Protein AF-A0A0R3SCG0-F1 (afdb_monomer)

Solvent-accessible surface area (backbone atoms only — not comparable to full-atom values): 10503 Å² total; per-residue (Å²): 117,67,65,61,53,52,51,52,49,52,53,51,50,52,53,50,55,58,53,63,77,42,82,74,72,76,70,92,72,77,85,82,78,80,65,80,74,54,49,65,59,50,53,54,52,36,48,75,70,66,51,74,42,68,69,55,32,54,73,32,72,66,40,31,54,53,47,53,53,50,42,67,69,42,101,47,81,62,36,59,57,50,52,50,51,52,51,50,58,57,52,72,68,49,83,50,65,73,59,37,55,53,48,52,50,50,51,40,54,64,60,50,47,46,51,56,46,51,77,72,38,53,79,59,44,70,78,33,73,65,41,54,52,51,52,56,52,49,49,52,67,73,70,61,79,89,54,74,88,50,39,52,72,60,62,75,78,46,79,59,99,90,50,71,42,63,46,43,27,37,64,93,78,63,49,108

Structure (mmCIF, N/CA/C/O backbone):
data_AF-A0A0R3SCG0-F1
#
_entry.id   AF-A0A0R3SCG0-F1
#
loop_
_atom_site.group_PDB
_atom_site.id
_atom_site.type_symbol
_atom_site.label_atom_id
_atom_site.label_alt_id
_atom_site.label_comp_id
_atom_site.label_asym_id
_atom_site.label_entity_id
_atom_site.label_seq_id
_atom_site.pdbx_PDB_ins_code
_atom_site.Cartn_x
_atom_site.Cartn_y
_atom_site.Cartn_z
_atom_site.occupancy
_atom_site.B_iso_or_equiv
_atom_site.auth_seq_id
_atom_site.auth_comp_id
_atom_site.auth_asym_id
_atom_site.auth_atom_id
_atom_site.pdbx_PDB_model_num
ATOM 1 N N . MET A 1 1 ? 55.985 -19.221 -1.951 1.00 61.06 1 MET A N 1
ATOM 2 C CA . MET A 1 1 ? 55.609 -17.835 -2.317 1.00 61.06 1 MET A CA 1
ATOM 3 C C . MET A 1 1 ? 54.162 -17.784 -2.819 1.00 61.06 1 MET A C 1
ATOM 5 O O . MET A 1 1 ? 53.456 -16.881 -2.410 1.00 61.06 1 MET A O 1
ATOM 9 N N . SER A 1 2 ? 53.693 -18.800 -3.561 1.00 72.50 2 SER A N 1
ATOM 10 C CA . SER A 1 2 ? 52.289 -19.006 -3.978 1.00 72.50 2 SER A CA 1
ATOM 11 C C . SER A 1 2 ? 51.274 -19.102 -2.833 1.00 72.50 2 SER A C 1
ATOM 13 O O . SER A 1 2 ? 50.203 -18.511 -2.898 1.00 72.50 2 SER A O 1
ATOM 15 N N . ASP A 1 3 ? 51.615 -19.831 -1.770 1.00 78.62 3 ASP A N 1
ATOM 16 C CA . ASP A 1 3 ? 50.625 -20.195 -0.745 1.00 78.62 3 ASP A CA 1
ATOM 17 C C . ASP A 1 3 ? 50.267 -19.006 0.150 1.00 78.62 3 ASP A C 1
ATOM 19 O O . ASP A 1 3 ? 49.137 -18.878 0.610 1.00 78.62 3 ASP A O 1
ATOM 23 N N . LEU A 1 4 ? 51.215 -18.086 0.344 1.00 87.81 4 LEU A N 1
ATOM 24 C CA . LEU A 1 4 ? 50.977 -16.856 1.091 1.00 87.81 4 LEU A CA 1
ATOM 25 C C . LEU A 1 4 ? 50.078 -15.892 0.306 1.00 87.81 4 LEU A C 1
ATOM 27 O O . LEU A 1 4 ? 49.205 -15.264 0.895 1.00 87.81 4 LEU A O 1
ATOM 31 N N . GLU A 1 5 ? 50.254 -15.797 -1.013 1.00 86.94 5 GLU A N 1
ATOM 32 C CA . GLU A 1 5 ? 49.396 -14.967 -1.867 1.00 86.94 5 GLU A CA 1
ATOM 33 C C . GLU A 1 5 ? 47.966 -15.510 -1.942 1.00 86.94 5 GLU A C 1
ATOM 35 O O . GLU A 1 5 ? 47.019 -14.729 -1.861 1.00 86.94 5 GLU A O 1
ATOM 40 N N . ALA A 1 6 ? 47.801 -16.835 -2.013 1.00 88.12 6 ALA A N 1
ATOM 41 C CA . ALA A 1 6 ? 46.488 -17.477 -1.983 1.00 88.12 6 ALA A CA 1
ATOM 42 C C . ALA A 1 6 ? 45.747 -17.200 -0.663 1.00 88.12 6 ALA A C 1
ATOM 44 O O . ALA A 1 6 ? 44.600 -16.756 -0.671 1.00 88.12 6 ALA A O 1
ATOM 45 N N . VAL A 1 7 ? 46.431 -17.355 0.477 1.00 91.44 7 VAL A N 1
ATOM 46 C CA . VAL A 1 7 ? 45.848 -17.067 1.799 1.00 91.44 7 VAL A CA 1
ATOM 47 C C . VAL A 1 7 ? 45.495 -15.583 1.946 1.00 91.44 7 VAL A C 1
ATOM 49 O O . VAL A 1 7 ? 44.434 -15.245 2.471 1.00 91.44 7 VAL A O 1
ATOM 52 N N . LEU A 1 8 ? 46.348 -14.677 1.462 1.00 91.81 8 LEU A N 1
ATOM 53 C CA . LEU A 1 8 ? 46.073 -13.239 1.500 1.00 91.81 8 LEU A CA 1
ATOM 54 C C . LEU A 1 8 ? 44.881 -12.850 0.616 1.00 91.81 8 LEU A C 1
ATOM 56 O O . LEU A 1 8 ? 44.113 -11.959 0.995 1.00 91.81 8 LEU A O 1
ATOM 60 N N . ALA A 1 9 ? 44.696 -13.514 -0.527 1.00 91.06 9 ALA A N 1
ATOM 61 C CA . ALA A 1 9 ? 43.545 -13.308 -1.399 1.00 91.06 9 ALA A CA 1
ATOM 62 C C . ALA A 1 9 ? 42.236 -13.757 -0.727 1.00 91.06 9 ALA A C 1
ATOM 64 O O . ALA A 1 9 ? 41.272 -12.987 -0.705 1.00 91.06 9 ALA A O 1
ATOM 65 N N . ASP A 1 10 ? 42.225 -14.935 -0.100 1.00 93.31 10 ASP A N 1
ATOM 66 C CA . ASP A 1 10 ? 41.045 -15.476 0.587 1.00 93.31 10 ASP A CA 1
ATOM 67 C C . ASP A 1 10 ? 40.644 -14.628 1.800 1.00 93.31 10 ASP A C 1
ATOM 69 O O . ASP A 1 10 ? 39.472 -14.278 1.971 1.00 93.31 10 ASP A O 1
ATOM 73 N N . VAL A 1 11 ? 41.619 -14.208 2.613 1.00 92.94 11 VAL A N 1
ATOM 74 C CA . VAL A 1 11 ? 41.378 -13.300 3.744 1.00 92.94 11 VAL A CA 1
ATOM 75 C C . VAL A 1 11 ? 40.837 -11.955 3.252 1.00 92.94 11 VAL A C 1
ATOM 77 O O . VAL A 1 11 ? 39.876 -11.429 3.816 1.00 92.94 11 VAL A O 1
ATOM 80 N N . SER A 1 12 ? 41.394 -11.410 2.167 1.00 88.44 12 SER A N 1
ATOM 81 C CA . SER A 1 12 ? 40.917 -10.152 1.576 1.00 88.44 12 SER A CA 1
ATOM 82 C C . SER A 1 12 ? 39.482 -10.265 1.051 1.00 88.44 12 SER A C 1
ATOM 84 O O . SER A 1 12 ? 38.687 -9.339 1.236 1.00 88.44 12 SER A O 1
ATOM 86 N N . TYR A 1 13 ? 39.126 -11.398 0.440 1.00 89.81 13 TYR A N 1
ATOM 87 C CA . TYR A 1 13 ? 37.772 -11.675 -0.035 1.00 89.81 13 TYR A CA 1
ATOM 88 C C . TYR A 1 13 ? 36.768 -11.774 1.119 1.00 89.81 13 TYR A C 1
ATOM 90 O O . TYR A 1 13 ? 35.729 -11.111 1.085 1.00 89.81 13 TYR A O 1
ATOM 98 N N . LEU A 1 14 ? 37.092 -12.523 2.175 1.00 91.00 14 LEU A N 1
ATOM 99 C CA . LEU A 1 14 ? 36.224 -12.668 3.347 1.00 91.00 14 LEU A CA 1
ATOM 100 C C . LEU A 1 14 ? 36.001 -11.329 4.065 1.00 91.00 14 LEU A C 1
ATOM 102 O O . LEU A 1 14 ? 34.861 -10.990 4.388 1.00 91.00 14 LEU A O 1
ATOM 106 N N . ILE A 1 15 ? 37.050 -10.513 4.212 1.00 87.44 15 ILE A N 1
ATOM 107 C CA . ILE A 1 15 ? 36.947 -9.151 4.762 1.00 87.44 15 ILE A CA 1
ATOM 108 C C . ILE A 1 15 ? 36.045 -8.270 3.884 1.00 87.44 15 ILE A C 1
ATOM 110 O O . ILE A 1 15 ? 35.261 -7.470 4.401 1.00 87.44 15 ILE A O 1
ATOM 114 N N . ALA A 1 16 ? 36.134 -8.392 2.556 1.00 82.69 16 ALA A N 1
ATOM 115 C CA . ALA A 1 16 ? 35.268 -7.656 1.638 1.00 82.69 16 ALA A CA 1
ATOM 116 C C . ALA A 1 16 ? 33.800 -8.106 1.750 1.00 82.69 16 ALA A C 1
ATOM 118 O O . ALA A 1 16 ? 32.905 -7.258 1.804 1.00 82.69 16 ALA A O 1
ATOM 119 N N . MET A 1 17 ? 33.545 -9.415 1.855 1.00 82.81 17 MET A N 1
ATOM 120 C CA . MET A 1 17 ? 32.201 -9.952 2.084 1.00 82.81 17 MET A CA 1
ATOM 121 C C . MET A 1 17 ? 31.613 -9.462 3.409 1.00 82.81 17 MET A C 1
ATOM 123 O O . MET A 1 17 ? 30.451 -9.061 3.452 1.00 82.81 17 MET A O 1
ATOM 127 N N . GLU A 1 18 ? 32.396 -9.437 4.485 1.00 82.12 18 GLU A N 1
ATOM 128 C CA . GLU A 1 18 ? 31.942 -8.981 5.801 1.00 82.12 18 GLU A CA 1
ATOM 129 C C . GLU A 1 18 ? 31.639 -7.474 5.815 1.00 82.12 18 GLU A C 1
ATOM 131 O O . GLU A 1 18 ? 30.583 -7.051 6.291 1.00 82.12 18 GLU A O 1
ATOM 136 N N . LYS A 1 19 ? 32.482 -6.662 5.159 1.00 75.50 19 LYS A N 1
ATOM 137 C CA . LYS A 1 19 ? 32.223 -5.228 4.943 1.00 75.50 19 LYS A CA 1
ATOM 138 C C . LYS A 1 19 ? 30.975 -4.969 4.097 1.00 75.50 19 LYS A C 1
ATOM 140 O O . LYS A 1 19 ? 30.293 -3.982 4.342 1.00 75.50 19 LYS A O 1
ATOM 145 N N . SER A 1 20 ? 30.647 -5.842 3.141 1.00 67.00 20 SER A N 1
ATOM 146 C CA . SER A 1 20 ? 29.454 -5.688 2.291 1.00 67.00 20 SER A CA 1
ATOM 147 C C . SER A 1 20 ? 28.123 -5.923 3.021 1.00 67.00 20 SER A C 1
ATOM 149 O O . SER A 1 20 ? 27.087 -5.443 2.566 1.00 67.00 20 SER A O 1
ATOM 151 N N . LYS A 1 21 ? 28.141 -6.632 4.161 1.00 70.12 21 LYS A N 1
ATOM 152 C CA . LYS A 1 21 ? 26.953 -6.900 4.993 1.00 70.12 21 LYS A CA 1
ATOM 153 C C . LYS A 1 21 ? 26.567 -5.721 5.893 1.00 70.12 21 LYS A C 1
ATOM 155 O O . LYS A 1 21 ? 25.447 -5.676 6.391 1.00 70.12 21 LYS A O 1
ATOM 160 N N . THR A 1 22 ? 27.476 -4.768 6.098 1.00 61.41 22 THR A N 1
ATOM 161 C CA . THR A 1 22 ? 27.192 -3.492 6.772 1.00 61.41 22 THR A CA 1
ATOM 162 C C . THR A 1 22 ? 27.007 -2.392 5.727 1.00 61.41 22 THR A C 1
ATOM 164 O O . THR A 1 22 ? 27.466 -2.538 4.597 1.00 61.41 22 THR A O 1
ATOM 167 N N . VAL A 1 23 ? 26.262 -1.331 6.074 1.00 59.84 23 VAL A N 1
ATOM 168 C CA . VAL A 1 23 ? 25.834 -0.250 5.161 1.00 59.84 23 VAL A CA 1
ATOM 169 C C . VAL A 1 23 ? 26.921 0.083 4.142 1.00 59.84 23 VAL A C 1
ATOM 171 O O . VAL A 1 23 ? 28.028 0.462 4.522 1.00 59.84 23 VAL A O 1
ATOM 174 N N . ALA A 1 24 ? 26.573 -0.059 2.857 1.00 59.22 24 ALA A N 1
ATOM 175 C CA . ALA A 1 24 ? 27.474 0.109 1.727 1.00 59.22 24 ALA A CA 1
ATOM 176 C C . ALA A 1 24 ? 28.376 1.337 1.916 1.00 59.22 24 ALA A C 1
ATOM 178 O O . ALA A 1 24 ? 27.928 2.487 1.850 1.00 59.22 24 ALA A O 1
ATOM 179 N N . THR A 1 25 ? 29.663 1.089 2.156 1.00 59.34 25 THR A N 1
ATOM 180 C CA . THR A 1 25 ? 30.677 2.139 2.100 1.00 59.34 25 THR A CA 1
ATOM 181 C C . THR A 1 25 ? 30.618 2.734 0.694 1.00 59.34 25 THR A C 1
ATOM 183 O O . THR A 1 25 ? 30.671 2.013 -0.301 1.00 59.34 25 THR A O 1
ATOM 186 N N . LYS A 1 26 ? 30.366 4.050 0.619 1.00 59.22 26 LYS A N 1
ATOM 187 C CA . LYS A 1 26 ? 30.075 4.791 -0.620 1.00 59.22 26 LYS A CA 1
ATOM 188 C C . LYS A 1 26 ? 30.982 4.325 -1.763 1.00 59.22 26 LYS A C 1
ATOM 190 O O . LYS A 1 26 ? 32.197 4.489 -1.684 1.00 59.22 26 LYS A O 1
ATOM 195 N N . ALA A 1 27 ? 30.382 3.781 -2.824 1.00 60.75 27 ALA A N 1
ATOM 196 C CA . ALA A 1 27 ? 31.113 3.357 -4.011 1.00 60.75 27 ALA A CA 1
ATOM 197 C C . ALA A 1 27 ? 31.969 4.525 -4.554 1.00 60.75 27 ALA A C 1
ATOM 199 O O . ALA A 1 27 ? 31.457 5.643 -4.681 1.00 60.75 27 ALA A O 1
ATOM 200 N N . PRO A 1 28 ? 33.256 4.298 -4.878 1.00 61.19 28 PRO A N 1
ATOM 201 C CA . PRO A 1 28 ? 34.205 5.375 -5.170 1.00 61.19 28 PRO A CA 1
ATOM 202 C C . PRO A 1 28 ? 33.945 6.088 -6.506 1.00 61.19 28 PRO A C 1
ATOM 204 O O . PRO A 1 28 ? 34.417 7.204 -6.704 1.00 61.19 28 PRO A O 1
ATOM 207 N N . LYS A 1 29 ? 33.177 5.486 -7.423 1.00 73.31 29 LYS A N 1
ATOM 208 C CA . LYS A 1 29 ? 32.791 6.096 -8.703 1.00 73.31 29 LYS A CA 1
ATOM 209 C C . LYS A 1 29 ? 31.271 6.174 -8.801 1.00 73.31 29 LYS A C 1
ATOM 211 O O . LYS A 1 29 ? 30.593 5.151 -8.826 1.00 73.31 29 LYS A O 1
ATOM 216 N N . LYS A 1 30 ? 30.740 7.397 -8.853 1.00 76.50 30 LYS A N 1
ATOM 217 C CA . LYS A 1 30 ? 29.329 7.653 -9.163 1.00 76.50 30 LYS A CA 1
ATOM 218 C C . LYS A 1 30 ? 29.158 7.670 -10.677 1.00 76.50 30 LYS A C 1
ATOM 220 O O . LYS A 1 30 ? 29.924 8.337 -11.367 1.00 76.50 30 LYS A O 1
ATOM 225 N N . ASN A 1 31 ? 28.141 6.981 -11.182 1.00 81.25 31 ASN A N 1
ATOM 226 C CA . ASN A 1 31 ? 27.772 7.084 -12.589 1.00 81.25 31 ASN A CA 1
ATOM 227 C C . ASN A 1 31 ? 27.271 8.508 -12.872 1.00 81.25 31 ASN A C 1
ATOM 229 O O . ASN A 1 31 ? 26.355 8.983 -12.197 1.00 81.25 31 ASN A O 1
ATOM 233 N N . MET A 1 32 ? 27.878 9.190 -13.844 1.00 86.25 32 MET A N 1
ATOM 234 C CA . MET A 1 32 ? 27.398 10.490 -14.312 1.00 86.25 32 MET A CA 1
ATOM 235 C C . MET A 1 32 ? 26.210 10.280 -15.250 1.00 86.25 32 MET A C 1
ATOM 237 O O . MET A 1 32 ? 26.308 9.530 -16.220 1.00 86.25 32 MET A O 1
ATOM 241 N N . ILE A 1 33 ? 25.085 10.927 -14.947 1.00 86.88 33 ILE A N 1
ATOM 242 C CA . ILE A 1 33 ? 23.878 10.870 -15.777 1.00 86.88 33 ILE A CA 1
ATOM 243 C C . ILE A 1 33 ? 24.005 11.941 -16.877 1.00 86.88 33 ILE A C 1
ATOM 245 O O . ILE A 1 33 ? 24.310 13.087 -16.540 1.00 86.88 33 ILE A O 1
ATOM 249 N N . PRO A 1 34 ? 23.791 11.601 -18.163 1.00 91.56 34 PRO A N 1
ATOM 250 C CA . PRO A 1 34 ? 23.772 12.578 -19.252 1.00 91.56 34 PRO A CA 1
ATOM 251 C C . PRO A 1 34 ? 22.679 13.640 -19.072 1.00 91.56 34 PRO A C 1
ATOM 253 O O . PRO A 1 34 ? 21.665 13.398 -18.415 1.00 91.56 34 PRO A O 1
ATOM 256 N N . ASP A 1 35 ? 22.862 14.809 -19.684 1.00 91.81 35 ASP A N 1
ATOM 257 C CA . ASP A 1 35 ? 21.865 15.877 -19.638 1.00 91.81 35 ASP A CA 1
ATOM 258 C C . ASP A 1 35 ? 20.607 15.535 -20.463 1.00 91.81 35 ASP A C 1
ATOM 260 O O . ASP A 1 35 ? 20.602 14.631 -21.300 1.00 91.81 35 ASP A O 1
ATOM 264 N N . SER A 1 36 ? 19.521 16.282 -20.248 1.00 92.81 36 SER A N 1
ATOM 265 C CA . SER A 1 36 ? 18.209 16.003 -20.855 1.00 92.81 36 SER A CA 1
ATOM 266 C C . SER A 1 36 ? 18.177 16.017 -22.394 1.00 92.81 36 SER A C 1
ATOM 268 O O . SER A 1 36 ? 17.282 15.398 -22.982 1.00 92.81 36 SER A O 1
ATOM 270 N N . SER A 1 37 ? 19.147 16.657 -23.062 1.00 93.56 37 SER A N 1
ATOM 271 C CA . SER A 1 37 ? 19.255 16.702 -24.528 1.00 93.56 37 SER A CA 1
ATOM 272 C C . SER A 1 37 ? 19.377 15.308 -25.154 1.00 93.56 37 SER A C 1
ATOM 274 O O . SER A 1 37 ? 18.875 15.082 -26.264 1.00 93.56 37 SER A O 1
ATOM 276 N N . ILE A 1 38 ? 19.921 14.341 -24.399 1.00 95.56 38 ILE A N 1
ATOM 277 C CA . ILE A 1 38 ? 20.066 12.935 -24.796 1.00 95.56 38 ILE A CA 1
ATOM 278 C C . ILE A 1 38 ? 18.737 12.290 -25.205 1.00 95.56 38 ILE A C 1
ATOM 280 O O . ILE A 1 38 ? 18.720 11.348 -26.000 1.00 95.56 38 ILE A O 1
ATOM 284 N N . ARG A 1 39 ? 17.604 12.811 -24.706 1.00 94.19 39 ARG A N 1
ATOM 285 C CA . ARG A 1 39 ? 16.262 12.298 -25.002 1.00 94.19 39 ARG A CA 1
ATOM 286 C C . ARG A 1 39 ? 15.998 12.231 -26.501 1.00 94.19 39 ARG A C 1
ATOM 288 O O . ARG A 1 39 ? 15.480 11.226 -26.969 1.00 94.19 39 ARG A O 1
ATOM 295 N N . SER A 1 40 ? 16.341 13.276 -27.250 1.00 93.06 40 SER A N 1
ATOM 296 C CA . SER A 1 40 ? 16.061 13.361 -28.693 1.00 93.06 40 SER A CA 1
ATOM 297 C C . SER A 1 40 ? 16.733 12.225 -29.482 1.00 93.06 40 SER A C 1
ATOM 299 O O . SER A 1 40 ? 16.087 11.523 -30.271 1.00 93.06 40 SER A O 1
ATOM 301 N N . VAL A 1 41 ? 18.013 11.988 -29.191 1.00 95.44 41 VAL A N 1
ATOM 302 C CA . VAL A 1 41 ? 18.839 10.943 -29.801 1.00 95.44 41 VAL A CA 1
ATOM 303 C C . VAL A 1 41 ? 18.356 9.560 -29.364 1.00 95.44 41 VAL A C 1
ATOM 305 O O . VAL A 1 41 ? 18.079 8.706 -30.208 1.00 95.44 41 VAL A O 1
ATOM 308 N N . MET A 1 42 ? 18.177 9.351 -28.057 1.00 95.69 42 MET A N 1
ATOM 309 C CA . MET A 1 42 ? 17.798 8.047 -27.505 1.00 95.69 42 MET A CA 1
ATOM 310 C C . MET A 1 42 ? 16.378 7.632 -27.878 1.00 95.69 42 MET A C 1
ATOM 312 O O . MET A 1 42 ? 16.161 6.468 -28.200 1.00 95.69 42 MET A O 1
ATOM 316 N N . MET A 1 43 ? 15.420 8.562 -27.914 1.00 93.69 43 MET A N 1
ATOM 317 C CA . MET A 1 43 ? 14.059 8.267 -28.371 1.00 93.69 43 MET A CA 1
ATOM 318 C C . MET A 1 43 ? 14.060 7.808 -29.829 1.00 93.69 43 MET A C 1
ATOM 320 O O . MET A 1 43 ? 13.410 6.824 -30.165 1.00 93.69 43 MET A O 1
ATOM 324 N N . THR A 1 44 ? 14.825 8.472 -30.699 1.00 95.19 44 THR A N 1
ATOM 325 C CA . THR A 1 44 ? 14.920 8.081 -32.113 1.00 95.19 44 THR A CA 1
ATOM 326 C C . THR A 1 44 ? 15.597 6.719 -32.270 1.00 95.19 44 THR A C 1
ATOM 328 O O . THR A 1 44 ? 15.105 5.868 -33.013 1.00 95.19 44 THR A O 1
ATOM 331 N N . TYR A 1 45 ? 16.694 6.487 -31.545 1.00 95.69 45 TYR A N 1
ATOM 332 C CA . TYR A 1 45 ? 17.422 5.220 -31.560 1.00 95.69 45 TYR A CA 1
ATOM 333 C C . TYR A 1 45 ? 16.557 4.050 -31.070 1.00 95.69 45 TYR A C 1
ATOM 335 O O . TYR A 1 45 ? 16.392 3.061 -31.784 1.00 95.69 45 TYR A O 1
ATOM 343 N N . LEU A 1 46 ? 15.942 4.177 -29.892 1.00 94.00 46 LEU A N 1
ATOM 344 C CA . LEU A 1 46 ? 15.113 3.124 -29.303 1.00 94.00 46 LEU A CA 1
ATOM 345 C C . LEU A 1 46 ? 13.839 2.872 -30.117 1.00 94.00 46 LEU A C 1
ATOM 347 O O . LEU A 1 46 ? 13.417 1.721 -30.232 1.00 94.00 46 LEU A O 1
ATOM 351 N N . LYS A 1 47 ? 13.254 3.910 -30.734 1.00 93.75 47 LYS A N 1
ATOM 352 C CA . LYS A 1 47 ? 12.093 3.760 -31.625 1.00 93.75 47 LYS A CA 1
ATOM 353 C C . LYS A 1 47 ? 12.438 2.943 -32.868 1.00 93.75 47 LYS A C 1
ATOM 355 O O . LYS A 1 47 ? 11.674 2.056 -33.229 1.00 93.75 47 LYS A O 1
ATOM 360 N N . ARG A 1 48 ? 13.595 3.195 -33.495 1.00 95.06 48 ARG A N 1
ATOM 361 C CA . ARG A 1 48 ? 14.081 2.411 -34.650 1.00 95.06 48 ARG A CA 1
ATOM 362 C C . ARG A 1 48 ? 14.327 0.944 -34.299 1.00 95.06 48 ARG A C 1
ATOM 364 O O . ARG A 1 48 ? 14.102 0.081 -35.133 1.00 95.06 48 ARG A O 1
ATOM 371 N N . GLN A 1 49 ? 14.756 0.677 -33.069 1.00 93.00 49 GLN A N 1
ATOM 372 C CA . GLN A 1 49 ? 14.969 -0.674 -32.545 1.00 93.00 49 GLN A CA 1
ATOM 373 C C . GLN A 1 49 ? 13.672 -1.353 -32.065 1.00 93.00 49 GLN A C 1
ATOM 375 O O . GLN A 1 49 ? 13.730 -2.465 -31.551 1.00 93.00 49 GLN A O 1
ATOM 380 N N . GLY A 1 50 ? 12.513 -0.686 -32.154 1.00 90.19 50 GLY A N 1
ATOM 381 C CA . GLY A 1 50 ? 11.237 -1.223 -31.668 1.00 90.19 50 GLY A CA 1
ATOM 382 C C . GLY A 1 50 ? 11.147 -1.371 -30.143 1.00 90.19 50 GLY A C 1
ATOM 383 O O . GLY A 1 50 ? 10.243 -2.032 -29.647 1.00 90.19 50 GLY A O 1
ATOM 384 N N . LYS A 1 51 ? 12.059 -0.752 -29.381 1.00 90.50 51 LYS A N 1
ATOM 385 C CA . LYS A 1 51 ? 12.133 -0.890 -27.914 1.00 90.50 51 LYS A CA 1
ATOM 386 C C . LYS A 1 51 ? 11.209 0.062 -27.151 1.00 90.50 51 LYS A C 1
ATOM 388 O O . LYS A 1 51 ? 11.068 -0.066 -25.942 1.00 90.50 51 LYS A O 1
ATOM 393 N N . ILE A 1 52 ? 10.575 1.012 -27.840 1.00 91.25 52 ILE A N 1
ATOM 394 C CA . ILE A 1 52 ? 9.591 1.924 -27.240 1.00 91.25 52 ILE A CA 1
ATOM 395 C C . ILE A 1 52 ? 8.197 1.311 -27.382 1.00 91.25 52 ILE A C 1
ATOM 397 O O . ILE A 1 52 ? 7.411 1.715 -28.236 1.00 91.25 52 ILE A O 1
ATOM 401 N N . SER A 1 53 ? 7.912 0.322 -26.544 1.00 92.69 53 SER A N 1
ATOM 402 C CA . SER A 1 53 ? 6.561 -0.191 -26.311 1.00 92.69 53 SER A CA 1
ATOM 403 C C . SER A 1 53 ? 6.321 -0.314 -24.811 1.00 92.69 53 SER A C 1
ATOM 405 O O . SER A 1 53 ? 7.274 -0.308 -24.027 1.00 92.69 53 SER A O 1
ATOM 407 N N . PHE A 1 54 ? 5.053 -0.407 -24.410 1.00 89.62 54 PHE A N 1
ATOM 408 C CA . PHE A 1 54 ? 4.712 -0.588 -23.003 1.00 89.62 54 PHE A CA 1
ATOM 409 C C . PHE A 1 54 ? 5.342 -1.871 -22.462 1.00 89.62 54 PHE A C 1
ATOM 411 O O . PHE A 1 54 ? 6.019 -1.825 -21.445 1.00 89.62 54 PHE A O 1
ATOM 418 N N . GLU A 1 55 ? 5.210 -2.981 -23.183 1.00 92.00 55 GLU A N 1
ATOM 419 C CA . GLU A 1 55 ? 5.701 -4.295 -22.768 1.00 92.00 55 GLU A CA 1
ATOM 420 C C . GLU A 1 55 ? 7.215 -4.278 -22.551 1.00 92.00 55 GLU A C 1
ATOM 422 O O . GLU A 1 55 ? 7.696 -4.732 -21.515 1.00 92.00 55 GLU A O 1
ATOM 427 N N . ASN A 1 56 ? 7.960 -3.688 -23.489 1.00 91.25 56 ASN A N 1
ATOM 428 C CA . ASN A 1 56 ? 9.417 -3.625 -23.423 1.00 91.25 56 ASN A CA 1
ATOM 429 C C . ASN A 1 56 ? 9.899 -2.764 -22.250 1.00 91.25 56 ASN A C 1
ATOM 431 O O . ASN A 1 56 ? 10.829 -3.148 -21.548 1.00 91.25 56 ASN A O 1
ATOM 435 N N . ILE A 1 57 ? 9.257 -1.616 -22.017 1.00 91.06 57 ILE A N 1
ATOM 436 C CA . ILE A 1 57 ? 9.623 -0.709 -20.922 1.00 91.06 57 ILE A CA 1
ATOM 437 C C . ILE A 1 57 ? 9.186 -1.294 -19.573 1.00 91.06 57 ILE A C 1
ATOM 439 O O . ILE A 1 57 ? 9.928 -1.222 -18.599 1.00 91.06 57 ILE A O 1
ATOM 443 N N . PHE A 1 58 ? 7.995 -1.883 -19.500 1.00 88.75 58 PHE A N 1
ATOM 444 C CA . PHE A 1 58 ? 7.421 -2.398 -18.259 1.00 88.75 58 PHE A CA 1
ATOM 445 C C . PHE A 1 58 ? 8.116 -3.676 -17.774 1.00 88.75 58 PHE A C 1
ATOM 447 O O . PHE A 1 58 ? 8.250 -3.875 -16.571 1.00 88.75 58 PHE A O 1
ATOM 454 N N . GLN A 1 59 ? 8.598 -4.528 -18.684 1.00 87.69 59 GLN A N 1
ATOM 455 C CA . GLN A 1 59 ? 9.388 -5.713 -18.325 1.00 87.69 59 GLN A CA 1
ATOM 456 C C . GLN A 1 59 ? 10.829 -5.366 -17.922 1.00 87.69 59 GLN A C 1
ATOM 458 O O . GLN A 1 59 ? 11.485 -6.137 -17.219 1.00 87.69 59 GLN A O 1
ATOM 463 N N . GLU A 1 60 ? 11.344 -4.209 -18.342 1.00 90.44 60 GLU A N 1
ATOM 464 C CA . GLU A 1 60 ? 12.685 -3.764 -17.982 1.00 90.44 60 GLU A CA 1
ATOM 465 C C . GLU A 1 60 ? 12.698 -3.195 -16.553 1.00 90.44 60 GLU A C 1
ATOM 467 O O . GLU A 1 60 ? 11.928 -2.299 -16.217 1.00 90.44 60 GLU A O 1
ATOM 472 N N . ARG A 1 61 ? 13.613 -3.663 -15.689 1.00 87.25 61 ARG A N 1
ATOM 473 C CA . ARG A 1 61 ? 13.647 -3.284 -14.258 1.00 87.25 61 ARG A CA 1
ATOM 474 C C . ARG A 1 61 ? 13.637 -1.768 -14.027 1.00 87.25 61 ARG A C 1
ATOM 476 O O . ARG A 1 61 ? 12.936 -1.282 -13.143 1.00 87.25 61 ARG A O 1
ATOM 483 N N . LEU A 1 62 ? 14.436 -1.018 -14.789 1.00 89.81 62 LEU A N 1
ATOM 484 C CA . LEU A 1 62 ? 14.481 0.443 -14.673 1.00 89.81 62 LEU A CA 1
ATOM 485 C C . LEU A 1 62 ? 13.204 1.088 -15.213 1.00 89.81 62 LEU A C 1
ATOM 487 O O . LEU A 1 62 ? 12.688 2.012 -14.585 1.00 89.81 62 LEU A O 1
ATOM 491 N N . GLY A 1 63 ? 12.689 0.591 -16.339 1.00 90.31 63 GLY A N 1
ATOM 492 C CA . GLY A 1 63 ? 11.446 1.073 -16.925 1.00 90.31 63 GLY A CA 1
ATOM 493 C C . GLY A 1 63 ? 10.260 0.879 -15.980 1.00 90.31 63 GLY A C 1
ATOM 494 O O . GLY A 1 63 ? 9.546 1.845 -15.731 1.00 90.31 63 GLY A O 1
ATOM 495 N N . PHE A 1 64 ? 10.137 -0.287 -15.339 1.00 87.81 64 PHE A N 1
ATOM 496 C CA . PHE A 1 64 ? 9.147 -0.547 -14.289 1.00 87.81 64 PHE A CA 1
ATOM 497 C C . PHE A 1 64 ? 9.256 0.441 -13.121 1.00 87.81 64 PHE A C 1
ATOM 499 O O . PHE A 1 64 ? 8.270 1.074 -12.754 1.00 87.81 64 PHE A O 1
ATOM 506 N N . ILE A 1 65 ? 10.458 0.644 -12.564 1.00 87.00 65 ILE A N 1
ATOM 507 C CA . ILE A 1 65 ? 10.668 1.568 -11.434 1.00 87.00 65 ILE A CA 1
ATOM 508 C C . ILE A 1 65 ? 10.240 2.994 -11.794 1.00 87.00 65 ILE A C 1
ATOM 510 O O . ILE A 1 65 ? 9.570 3.664 -11.004 1.00 87.00 65 ILE A O 1
ATOM 514 N N . PHE A 1 66 ? 10.637 3.487 -12.969 1.00 90.69 66 PHE A N 1
ATOM 515 C CA . PHE A 1 66 ? 10.258 4.830 -13.406 1.00 90.69 66 PHE A CA 1
ATOM 516 C C . PHE A 1 66 ? 8.775 4.924 -13.771 1.00 90.69 66 PHE A C 1
ATOM 518 O O . PHE A 1 66 ? 8.169 5.959 -13.505 1.00 90.69 66 PHE A O 1
ATOM 525 N N . PHE A 1 67 ? 8.182 3.854 -14.300 1.00 87.62 67 PHE A N 1
ATOM 526 C CA . PHE A 1 67 ? 6.749 3.765 -14.557 1.00 87.62 67 PHE A CA 1
ATOM 527 C C . PHE A 1 67 ? 5.943 3.821 -13.254 1.00 87.62 67 PHE A C 1
ATOM 529 O O . PHE A 1 67 ? 5.051 4.653 -13.138 1.00 87.62 67 PHE A O 1
ATOM 536 N N . ILE A 1 68 ? 6.316 3.050 -12.227 1.00 83.62 68 ILE A N 1
ATOM 537 C CA . ILE A 1 68 ? 5.683 3.115 -10.901 1.00 83.62 68 ILE A CA 1
ATOM 538 C C . ILE A 1 68 ? 5.821 4.513 -10.297 1.00 83.62 68 ILE A C 1
ATOM 540 O O . ILE A 1 68 ? 4.845 5.056 -9.784 1.00 83.62 68 ILE A O 1
ATOM 544 N N . LYS A 1 69 ? 7.009 5.128 -10.372 1.00 87.81 69 LYS A N 1
ATOM 545 C CA . LYS A 1 69 ? 7.203 6.511 -9.902 1.00 87.81 69 LYS A CA 1
ATOM 546 C C . LYS A 1 69 ? 6.305 7.496 -10.639 1.00 87.81 69 LYS A C 1
ATOM 548 O O . LYS A 1 69 ? 5.758 8.394 -10.008 1.00 87.81 69 LYS A O 1
ATOM 553 N N . PHE A 1 70 ? 6.160 7.329 -11.951 1.00 87.06 70 PHE A N 1
ATOM 554 C CA . PHE A 1 70 ? 5.243 8.128 -12.748 1.00 87.06 70 PHE A CA 1
ATOM 555 C C . PHE A 1 70 ? 3.796 7.922 -12.285 1.00 87.06 70 PHE A C 1
ATOM 557 O O . PHE A 1 70 ? 3.150 8.906 -11.937 1.00 87.06 70 PHE A O 1
ATOM 564 N N . CYS A 1 71 ? 3.317 6.681 -12.171 1.00 84.69 71 CYS A N 1
ATOM 565 C CA . CYS A 1 71 ? 1.965 6.384 -11.692 1.00 84.69 71 CYS A CA 1
ATOM 566 C C . CYS A 1 71 ? 1.711 6.977 -10.302 1.00 84.69 71 CYS A C 1
ATOM 568 O O . CYS A 1 71 ? 0.724 7.674 -10.128 1.00 84.69 71 CYS A O 1
ATOM 570 N N . LYS A 1 72 ? 2.637 6.800 -9.348 1.00 82.38 72 LYS A N 1
ATOM 571 C CA . LYS A 1 72 ? 2.549 7.363 -7.985 1.00 82.38 72 LYS A CA 1
ATOM 572 C C . LYS A 1 72 ? 2.593 8.898 -7.950 1.00 82.38 72 LYS A C 1
ATOM 574 O O . LYS A 1 72 ? 2.156 9.483 -6.970 1.00 82.38 72 LYS A O 1
ATOM 579 N N . SER A 1 73 ? 3.134 9.550 -8.983 1.00 84.50 73 SER A N 1
ATOM 580 C CA . SER A 1 73 ? 3.139 11.019 -9.099 1.00 84.50 73 SER A CA 1
ATOM 581 C C . SER A 1 73 ? 1.832 11.594 -9.647 1.00 84.50 73 SER A C 1
ATOM 583 O O . SER A 1 73 ? 1.592 12.790 -9.516 1.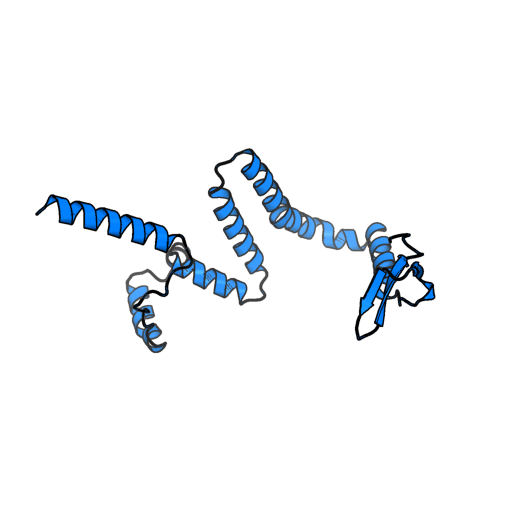00 84.50 73 SER A O 1
ATOM 585 N N . GLN A 1 74 ? 1.012 10.760 -10.288 1.00 76.12 74 GLN A N 1
ATOM 586 C CA . GLN A 1 74 ? -0.329 11.125 -10.714 1.00 76.12 74 GLN A CA 1
ATOM 587 C C . GLN A 1 74 ? -1.277 10.734 -9.574 1.00 76.12 74 GLN A C 1
ATOM 589 O O . GLN A 1 74 ? -1.336 9.556 -9.231 1.00 76.12 74 GLN A O 1
ATOM 594 N N . ASP A 1 75 ? -2.031 11.677 -8.997 1.00 65.62 75 ASP A N 1
ATOM 595 C CA . ASP A 1 75 ? -3.093 11.413 -8.000 1.00 65.62 75 ASP A CA 1
ATOM 596 C C . ASP A 1 75 ? -4.293 10.690 -8.651 1.00 65.62 75 ASP A C 1
ATOM 598 O O . ASP A 1 75 ? -5.426 11.167 -8.690 1.00 65.62 75 ASP A O 1
ATOM 602 N N . SER A 1 76 ? -4.020 9.540 -9.255 1.00 68.88 76 SER A N 1
ATOM 603 C CA . SER A 1 76 ? -4.929 8.764 -10.082 1.00 68.88 76 SER A CA 1
ATOM 604 C C . SER A 1 76 ? -5.344 7.486 -9.364 1.00 68.88 76 SER A C 1
ATOM 606 O O . SER A 1 76 ? -4.608 6.928 -8.547 1.00 68.88 76 SER A O 1
ATOM 608 N N . SER A 1 77 ? -6.526 6.978 -9.710 1.00 65.69 77 SER A N 1
ATOM 609 C CA . SER A 1 77 ? -7.010 5.667 -9.261 1.00 65.69 77 SER A CA 1
ATOM 610 C C . SER A 1 77 ? -6.066 4.518 -9.631 1.00 65.69 77 SER A C 1
ATOM 612 O O . SER A 1 77 ? -6.088 3.472 -8.984 1.00 65.69 77 SER A O 1
ATOM 614 N N . ASP A 1 78 ? -5.211 4.719 -10.634 1.00 72.06 78 ASP A N 1
ATOM 615 C CA . ASP A 1 78 ? -4.333 3.696 -11.201 1.00 72.06 78 ASP A CA 1
ATOM 616 C C . ASP A 1 78 ? -3.164 3.340 -10.271 1.00 72.06 78 ASP A C 1
ATOM 618 O O . ASP A 1 78 ? -2.575 2.265 -10.397 1.00 72.06 78 ASP A O 1
ATOM 622 N N . VAL A 1 79 ? -2.870 4.189 -9.276 1.00 78.81 79 VAL A N 1
ATOM 623 C CA . VAL A 1 79 ? -1.890 3.885 -8.221 1.00 78.81 79 VAL A CA 1
ATOM 624 C C . VAL A 1 79 ? -2.267 2.601 -7.480 1.00 78.81 79 VAL A C 1
ATOM 626 O O . VAL A 1 79 ? -1.393 1.784 -7.199 1.00 78.81 79 VAL A O 1
ATOM 629 N N . GLN A 1 80 ? -3.562 2.359 -7.245 1.00 81.06 80 GLN A N 1
ATOM 630 C CA . GLN A 1 80 ? -4.020 1.137 -6.573 1.00 81.06 80 GLN A CA 1
ATOM 631 C C . GLN A 1 80 ? -3.786 -0.121 -7.418 1.00 81.06 80 GLN A C 1
ATOM 633 O O . GLN A 1 80 ? -3.484 -1.174 -6.860 1.00 81.06 80 GLN A O 1
ATOM 638 N N . LEU A 1 81 ? -3.881 -0.026 -8.750 1.00 83.56 81 LEU A N 1
ATOM 639 C CA . LEU A 1 81 ? -3.603 -1.150 -9.654 1.00 83.56 81 LEU A CA 1
ATOM 640 C C . LEU A 1 81 ? -2.115 -1.510 -9.648 1.00 83.56 81 LEU A C 1
ATOM 642 O O . LEU A 1 81 ? -1.758 -2.687 -9.644 1.00 83.56 81 LEU A O 1
ATOM 646 N N . VAL A 1 82 ? -1.251 -0.495 -9.606 1.00 85.12 82 VAL A N 1
ATOM 647 C CA . VAL A 1 82 ? 0.199 -0.675 -9.484 1.00 85.12 82 VAL A CA 1
ATOM 648 C C . VAL A 1 82 ? 0.569 -1.303 -8.142 1.00 85.12 82 VAL A C 1
ATOM 650 O O . VAL A 1 82 ? 1.321 -2.272 -8.119 1.00 85.12 82 VAL A O 1
ATOM 653 N N . GLU A 1 83 ? 0.021 -0.800 -7.035 1.00 86.75 83 GLU A N 1
ATOM 654 C CA . GLU A 1 83 ? 0.260 -1.366 -5.701 1.00 86.75 83 GLU A CA 1
ATOM 655 C C . GLU A 1 83 ? -0.240 -2.809 -5.589 1.00 86.75 83 GLU A C 1
ATOM 657 O O . GLU A 1 83 ? 0.419 -3.649 -4.979 1.00 86.75 83 GLU A O 1
ATOM 662 N N . PHE A 1 84 ? -1.381 -3.118 -6.209 1.00 89.94 84 PHE A N 1
ATOM 663 C CA . PHE A 1 84 ? -1.889 -4.483 -6.284 1.00 89.94 84 PH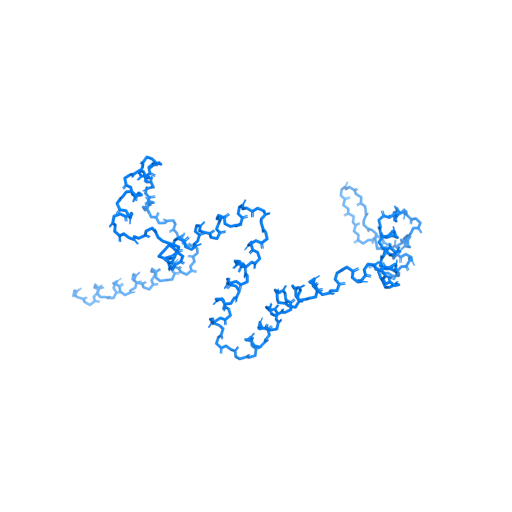E A CA 1
ATOM 664 C C . PHE A 1 84 ? -0.950 -5.397 -7.081 1.00 89.94 84 PHE A C 1
ATOM 666 O O . PHE A 1 84 ? -0.660 -6.509 -6.644 1.00 89.94 84 PHE A O 1
ATOM 673 N N . TYR A 1 85 ? -0.427 -4.924 -8.216 1.00 88.62 85 TYR A N 1
ATOM 674 C CA . TYR A 1 85 ? 0.549 -5.670 -9.009 1.00 88.62 85 TYR A CA 1
ATOM 675 C C . TYR A 1 85 ? 1.857 -5.918 -8.239 1.00 88.62 85 TYR A C 1
ATOM 677 O O . TYR A 1 85 ? 2.343 -7.048 -8.231 1.00 88.62 85 TYR A O 1
ATOM 685 N N . GLU A 1 86 ? 2.402 -4.899 -7.560 1.00 87.81 86 GLU A N 1
ATOM 686 C CA . GLU A 1 86 ? 3.576 -5.045 -6.681 1.00 87.81 86 GLU A CA 1
ATOM 687 C C . GLU A 1 86 ? 3.305 -6.096 -5.589 1.00 87.81 86 GLU A C 1
ATOM 689 O O . GLU A 1 86 ? 4.102 -7.015 -5.413 1.00 87.81 86 GLU A O 1
ATOM 694 N N . ALA A 1 87 ? 2.136 -6.045 -4.941 1.00 91.50 87 ALA A N 1
ATOM 695 C CA . ALA A 1 87 ? 1.760 -7.011 -3.910 1.00 91.50 87 ALA A CA 1
ATOM 696 C C . ALA A 1 87 ? 1.660 -8.454 -4.437 1.00 91.50 87 ALA A C 1
ATOM 698 O O . ALA A 1 87 ? 2.047 -9.385 -3.734 1.00 91.50 87 ALA A O 1
ATOM 699 N N . ILE A 1 88 ? 1.179 -8.663 -5.670 1.00 93.25 88 ILE A N 1
ATOM 700 C CA . ILE A 1 88 ? 1.184 -9.992 -6.306 1.00 93.25 88 ILE A CA 1
ATOM 701 C C . ILE A 1 88 ? 2.618 -10.461 -6.565 1.00 93.25 88 ILE A C 1
ATOM 703 O O . ILE A 1 88 ? 2.924 -11.629 -6.338 1.00 93.25 88 ILE A O 1
ATOM 707 N N . LYS A 1 89 ? 3.507 -9.571 -7.021 1.00 89.75 89 LYS A N 1
ATOM 708 C CA . LYS A 1 89 ? 4.914 -9.922 -7.256 1.00 89.75 89 LYS A CA 1
ATOM 709 C C . LYS A 1 89 ? 5.652 -10.283 -5.978 1.00 89.75 89 LYS A C 1
ATOM 711 O O . LYS A 1 89 ? 6.390 -11.262 -5.982 1.00 89.75 89 LYS A O 1
ATOM 716 N N . ASP A 1 90 ? 5.397 -9.576 -4.888 1.00 90.75 90 ASP A N 1
ATOM 717 C CA . ASP A 1 90 ? 5.948 -9.943 -3.584 1.00 90.75 90 ASP A CA 1
ATOM 718 C C . ASP A 1 90 ? 5.354 -11.268 -3.082 1.00 90.75 90 ASP A C 1
ATOM 720 O O . ASP A 1 90 ? 6.074 -12.120 -2.565 1.00 90.75 90 ASP A O 1
ATOM 724 N N . PHE A 1 91 ? 4.055 -11.489 -3.302 1.00 93.62 91 PHE A N 1
ATOM 725 C CA . PHE A 1 91 ? 3.373 -12.738 -2.967 1.00 93.62 91 PHE A CA 1
ATOM 726 C C . PHE A 1 91 ? 3.933 -13.958 -3.718 1.00 93.62 91 PHE A C 1
ATOM 728 O O . PHE A 1 91 ? 4.064 -15.028 -3.122 1.00 93.62 91 PHE A O 1
ATOM 735 N N . GLU A 1 92 ? 4.296 -13.807 -4.999 1.00 92.44 92 GLU A N 1
ATOM 736 C CA . GLU A 1 92 ? 4.928 -14.862 -5.811 1.00 92.44 92 GLU A CA 1
ATOM 737 C C . GLU A 1 92 ? 6.254 -15.361 -5.202 1.00 92.44 92 GLU A C 1
ATOM 739 O O . GLU A 1 92 ? 6.623 -16.512 -5.424 1.00 92.44 92 GLU A O 1
ATOM 744 N N . LEU A 1 93 ? 6.948 -14.524 -4.421 1.00 93.62 93 LEU A N 1
ATOM 745 C CA . LEU A 1 93 ? 8.235 -14.844 -3.791 1.00 93.62 93 LEU A CA 1
ATOM 746 C C . LEU A 1 93 ? 8.100 -15.545 -2.428 1.00 93.62 93 LEU A C 1
ATOM 748 O O . LEU A 1 93 ? 9.106 -15.947 -1.847 1.00 93.62 93 LEU A O 1
ATOM 752 N N . ILE A 1 94 ? 6.887 -15.670 -1.879 1.00 93.81 94 ILE A N 1
ATOM 753 C CA . ILE A 1 94 ? 6.673 -16.277 -0.559 1.00 93.81 94 ILE A CA 1
ATOM 754 C C . ILE A 1 94 ? 6.654 -17.794 -0.692 1.00 93.81 94 ILE A C 1
ATOM 756 O O . ILE A 1 94 ? 5.656 -18.359 -1.133 1.00 93.81 94 ILE A O 1
ATOM 760 N N . ASP A 1 95 ? 7.702 -18.477 -0.244 1.00 92.94 95 ASP A N 1
ATOM 761 C CA . ASP A 1 95 ? 7.787 -19.945 -0.303 1.00 92.94 95 ASP A CA 1
ATOM 762 C C . ASP A 1 95 ? 6.971 -20.657 0.791 1.00 92.94 95 ASP A C 1
ATOM 764 O O . ASP A 1 95 ? 6.507 -21.782 0.605 1.00 92.94 95 ASP A O 1
ATOM 768 N N . SER A 1 96 ? 6.761 -19.997 1.932 1.00 95.00 96 SER A N 1
ATOM 769 C CA . SER A 1 96 ? 6.064 -20.559 3.092 1.00 95.00 96 SER A CA 1
ATOM 770 C C . SER A 1 96 ? 4.546 -20.576 2.888 1.00 95.00 96 SER A C 1
ATOM 772 O O . SER A 1 96 ? 3.910 -19.529 2.809 1.00 95.00 96 SER A O 1
ATOM 774 N N . GLU A 1 97 ? 3.936 -21.763 2.857 1.00 93.06 97 GLU A N 1
ATOM 775 C CA . GLU A 1 97 ? 2.484 -21.942 2.704 1.00 93.06 97 GLU A CA 1
ATOM 776 C C . GLU A 1 97 ? 1.624 -21.174 3.736 1.00 93.06 97 GLU A C 1
ATOM 778 O O . GLU A 1 97 ? 0.687 -20.484 3.317 1.00 93.06 97 GLU A O 1
ATOM 783 N N . PRO A 1 98 ? 1.903 -21.206 5.060 1.00 93.94 98 PRO A N 1
ATOM 784 C CA . PRO A 1 98 ? 1.088 -20.466 6.027 1.00 93.94 98 PRO A CA 1
ATOM 785 C C . PRO A 1 98 ? 1.209 -18.945 5.863 1.00 93.94 98 PRO A C 1
ATOM 787 O O . PRO A 1 98 ? 0.222 -18.221 6.029 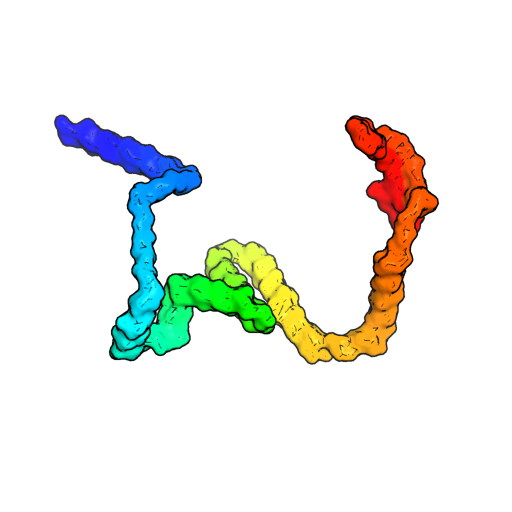1.00 93.94 98 PRO A O 1
ATOM 790 N N . GLU A 1 99 ? 2.394 -18.443 5.509 1.00 93.06 99 GLU A N 1
ATOM 791 C CA . GLU A 1 99 ? 2.598 -17.017 5.230 1.00 93.06 99 GLU A CA 1
ATOM 792 C C . GLU A 1 99 ? 1.915 -16.612 3.927 1.00 93.06 99 GLU A C 1
ATOM 794 O O . GLU A 1 99 ? 1.241 -15.584 3.881 1.00 93.06 99 GLU A O 1
ATOM 799 N N . ARG A 1 100 ? 1.990 -17.470 2.907 1.00 94.56 100 ARG A N 1
ATOM 800 C CA . ARG A 1 100 ? 1.300 -17.294 1.633 1.00 94.56 100 ARG A CA 1
ATOM 801 C C . ARG A 1 100 ? -0.212 -17.221 1.848 1.00 94.56 100 ARG A C 1
ATOM 803 O O . ARG A 1 100 ? -0.842 -16.287 1.373 1.00 94.56 100 ARG A O 1
ATOM 810 N N . ALA A 1 101 ? -0.817 -18.117 2.627 1.00 92.69 101 ALA A N 1
ATOM 811 C CA . ALA A 1 101 ? -2.255 -18.066 2.914 1.00 92.69 101 ALA A CA 1
ATOM 812 C C . ALA A 1 101 ? -2.674 -16.767 3.633 1.00 92.69 101 ALA A C 1
ATOM 814 O O . ALA A 1 101 ? -3.698 -16.159 3.300 1.00 92.69 101 ALA A O 1
ATOM 815 N N . LYS A 1 102 ? -1.867 -16.314 4.600 1.00 94.06 102 LYS A N 1
ATOM 816 C CA . LYS A 1 102 ? -2.093 -15.048 5.310 1.00 94.06 102 LYS A CA 1
ATOM 817 C C . LYS A 1 102 ? -2.006 -13.852 4.362 1.00 94.06 102 LYS A C 1
ATOM 819 O O . LYS A 1 102 ? -2.871 -12.976 4.404 1.00 94.06 102 LYS A O 1
ATOM 824 N N . GLU A 1 103 ? -0.991 -13.830 3.507 1.00 93.94 103 GLU A N 1
ATOM 825 C CA . GLU A 1 103 ? -0.756 -12.739 2.570 1.00 93.94 103 GLU A CA 1
ATOM 826 C C . GLU A 1 103 ? -1.795 -12.711 1.443 1.00 93.94 103 GLU A C 1
ATOM 828 O O . GLU A 1 103 ? -2.326 -11.648 1.129 1.00 93.94 103 GLU A O 1
ATOM 833 N N . ALA A 1 104 ? -2.201 -13.874 0.924 1.00 93.12 104 ALA A N 1
ATOM 834 C CA . ALA A 1 104 ? -3.299 -13.996 -0.035 1.00 93.12 104 ALA A CA 1
ATOM 835 C C . ALA A 1 104 ? -4.588 -13.373 0.512 1.00 93.12 104 ALA A C 1
ATOM 837 O O . ALA A 1 104 ? -5.239 -12.580 -0.171 1.00 93.12 104 ALA A O 1
ATOM 838 N N . LYS A 1 105 ? -4.938 -13.688 1.768 1.00 93.50 105 LYS A N 1
ATOM 839 C CA . LYS A 1 105 ? -6.108 -13.099 2.425 1.00 93.50 105 LYS A CA 1
ATOM 840 C C . LYS A 1 105 ? -5.972 -11.581 2.555 1.00 93.50 105 LYS A C 1
ATOM 842 O O . LYS A 1 105 ? -6.913 -10.860 2.238 1.00 93.50 105 LYS A O 1
ATOM 847 N N . ARG A 1 106 ? -4.800 -11.086 2.970 1.00 94.44 106 ARG A N 1
ATOM 848 C CA . ARG A 1 106 ? -4.535 -9.644 3.091 1.00 94.44 106 ARG A CA 1
ATOM 849 C C . ARG A 1 106 ? -4.717 -8.928 1.753 1.00 94.44 106 ARG A C 1
ATOM 851 O O . ARG A 1 106 ? -5.387 -7.896 1.707 1.00 94.44 106 ARG A O 1
ATOM 858 N N . ILE A 1 107 ? -4.139 -9.467 0.682 1.00 94.19 107 ILE A N 1
ATOM 859 C CA . ILE A 1 107 ? -4.223 -8.910 -0.672 1.00 94.19 107 ILE A CA 1
ATOM 860 C C . ILE A 1 107 ? -5.682 -8.904 -1.148 1.00 94.19 107 ILE A C 1
ATOM 862 O O . ILE A 1 107 ? -6.174 -7.876 -1.618 1.00 94.19 107 ILE A O 1
ATOM 866 N N . TYR A 1 108 ? -6.399 -10.013 -0.958 1.00 91.25 108 TYR A N 1
ATOM 867 C CA . TYR A 1 108 ? -7.809 -10.125 -1.322 1.00 91.25 108 TYR A CA 1
ATOM 868 C C . TYR A 1 108 ? -8.678 -9.090 -0.599 1.00 91.25 108 TYR A C 1
ATOM 870 O O . TYR A 1 108 ? -9.407 -8.344 -1.251 1.00 91.25 108 TYR A O 1
ATOM 878 N N . ASP A 1 109 ? -8.568 -8.991 0.727 1.00 89.88 109 ASP A N 1
ATOM 879 C CA . ASP A 1 109 ? -9.382 -8.074 1.531 1.00 89.88 109 ASP A CA 1
ATOM 880 C C . ASP A 1 109 ? -9.077 -6.599 1.201 1.00 89.88 109 ASP A C 1
ATOM 882 O O . ASP A 1 109 ? -9.981 -5.760 1.156 1.00 89.88 109 ASP A O 1
ATOM 886 N N . THR A 1 110 ? -7.806 -6.284 0.933 1.00 88.56 110 THR A N 1
ATOM 887 C CA . THR A 1 110 ? -7.336 -4.908 0.706 1.00 88.56 110 THR A CA 1
ATOM 888 C C . THR A 1 110 ? -7.711 -4.384 -0.677 1.00 88.56 110 THR A C 1
ATOM 890 O O . THR A 1 110 ? -8.223 -3.267 -0.784 1.00 88.56 110 THR A O 1
ATOM 893 N N . TYR A 1 111 ? -7.453 -5.169 -1.726 1.00 87.44 111 TYR A N 1
ATOM 894 C CA . TYR A 1 111 ? -7.548 -4.696 -3.109 1.00 87.44 111 TYR A CA 1
ATOM 895 C C . TYR A 1 111 ? -8.822 -5.185 -3.805 1.00 87.44 111 TYR A C 1
ATOM 897 O O . TYR A 1 111 ? -9.513 -4.392 -4.436 1.00 87.44 111 TYR A O 1
ATOM 905 N N . ILE A 1 112 ? -9.196 -6.457 -3.634 1.00 84.75 112 ILE A N 1
ATOM 906 C CA . ILE A 1 112 ? -10.308 -7.071 -4.379 1.00 84.75 112 ILE A CA 1
ATOM 907 C C . ILE A 1 112 ? -11.642 -6.853 -3.655 1.00 84.75 112 ILE A C 1
ATOM 909 O O . ILE A 1 112 ? -12.587 -6.298 -4.217 1.00 84.75 112 ILE A O 1
ATOM 913 N N . MET A 1 113 ? -11.739 -7.257 -2.386 1.00 82.50 113 MET A N 1
ATOM 914 C CA . MET A 1 113 ? -12.974 -7.176 -1.599 1.00 82.50 113 MET A CA 1
ATOM 915 C C . MET A 1 113 ? -13.440 -5.726 -1.453 1.00 82.50 113 MET A C 1
ATOM 917 O O . MET A 1 113 ? -14.625 -5.439 -1.623 1.00 82.50 113 MET A O 1
ATOM 921 N N . LYS A 1 114 ? -12.513 -4.797 -1.193 1.00 76.75 114 LYS A N 1
ATOM 922 C CA . LYS A 1 114 ? -12.811 -3.364 -1.110 1.00 76.75 114 LYS A CA 1
ATOM 923 C C . LYS A 1 114 ? -13.433 -2.832 -2.404 1.00 76.75 114 LYS A C 1
ATOM 925 O O . LYS A 1 114 ? -14.415 -2.098 -2.328 1.00 76.75 114 LYS A O 1
ATOM 930 N N . GLU A 1 115 ? -12.909 -3.213 -3.568 1.00 75.25 115 GLU A N 1
ATOM 931 C CA . GLU A 1 115 ? -13.433 -2.787 -4.872 1.00 75.25 115 GLU A CA 1
ATOM 932 C C . GLU A 1 115 ? -14.800 -3.421 -5.189 1.00 75.25 115 GLU A C 1
ATOM 934 O O . GLU A 1 115 ? -15.714 -2.756 -5.679 1.00 75.25 115 GLU A O 1
ATOM 939 N N . LEU A 1 116 ? -14.986 -4.700 -4.852 1.00 71.19 116 LEU A N 1
ATOM 940 C CA . LEU A 1 116 ? -16.268 -5.392 -5.019 1.00 71.19 116 LEU A CA 1
ATOM 941 C C . LEU A 1 116 ? -17.363 -4.791 -4.128 1.00 71.19 116 LEU A C 1
ATOM 943 O O . LEU A 1 116 ? -18.497 -4.582 -4.570 1.00 71.19 116 LEU A O 1
ATOM 947 N N . LEU A 1 117 ? -17.025 -4.496 -2.872 1.00 69.44 117 LEU A N 1
ATOM 948 C CA . LEU A 1 117 ? -17.944 -3.871 -1.929 1.00 69.44 117 LEU A CA 1
ATOM 949 C C . LEU A 1 117 ? -18.230 -2.418 -2.310 1.00 69.44 117 LEU A C 1
ATOM 951 O O . LEU A 1 117 ? -19.379 -1.982 -2.190 1.00 69.44 117 LEU A O 1
ATOM 955 N N . SER A 1 118 ? -17.223 -1.689 -2.806 1.00 70.81 118 SER A N 1
ATOM 956 C CA . SER A 1 118 ? -17.392 -0.294 -3.201 1.00 70.81 118 SER A CA 1
ATOM 957 C C . SER A 1 118 ? -18.360 -0.152 -4.374 1.00 70.81 118 SER A C 1
ATOM 959 O O . SER A 1 118 ? -19.293 0.647 -4.316 1.00 70.81 118 SER A O 1
ATOM 961 N N . LYS A 1 119 ? -18.213 -1.004 -5.392 1.00 68.06 119 LYS A N 1
ATOM 962 C CA . LYS A 1 119 ? -19.075 -1.014 -6.579 1.00 68.06 119 LYS A CA 1
ATOM 963 C C . LYS A 1 119 ? -20.517 -1.415 -6.272 1.00 68.06 119 LYS A C 1
ATOM 965 O O . LYS A 1 119 ? -21.438 -0.887 -6.887 1.00 68.06 119 LYS A O 1
ATOM 970 N N . LYS A 1 120 ? -20.728 -2.346 -5.336 1.00 64.00 120 LYS A N 1
ATOM 971 C CA . LYS A 1 120 ? -22.051 -2.945 -5.101 1.00 64.00 120 LYS A CA 1
ATOM 972 C C . LYS A 1 120 ? -22.862 -2.276 -3.989 1.00 64.00 120 LYS A C 1
ATOM 974 O O . LYS A 1 120 ? -24.085 -2.230 -4.091 1.00 64.00 120 LYS A O 1
ATOM 979 N N . TYR A 1 121 ? -22.220 -1.776 -2.933 1.00 64.50 121 TYR A N 1
ATOM 980 C CA . TYR A 1 121 ? -22.927 -1.404 -1.700 1.00 64.50 121 TYR A CA 1
ATOM 981 C C . TYR A 1 121 ? -22.730 0.045 -1.247 1.00 64.50 121 TYR A C 1
ATOM 983 O O . TYR A 1 121 ? -23.462 0.473 -0.357 1.00 64.50 121 TYR A O 1
ATOM 991 N N . VAL A 1 122 ? -21.816 0.826 -1.838 1.00 66.75 122 VAL A N 1
ATOM 992 C CA . VAL A 1 122 ? -21.534 2.199 -1.360 1.00 66.75 122 VAL A CA 1
ATOM 993 C C . VAL A 1 122 ? -22.752 3.104 -1.453 1.00 66.75 122 VAL A C 1
ATOM 995 O O . VAL A 1 122 ? -23.083 3.768 -0.481 1.00 66.75 122 VAL A O 1
ATOM 998 N N . ASN A 1 123 ? -23.493 3.077 -2.557 1.00 69.06 123 ASN A N 1
ATOM 999 C CA . ASN A 1 123 ? -24.689 3.915 -2.648 1.00 69.06 123 ASN A CA 1
ATOM 1000 C C . ASN A 1 123 ? -25.828 3.388 -1.768 1.00 69.06 123 ASN A C 1
ATOM 1002 O O . ASN A 1 123 ? -26.595 4.170 -1.219 1.00 69.06 123 ASN A O 1
ATOM 1006 N N . ALA A 1 124 ? -25.917 2.070 -1.584 1.00 76.00 124 ALA A N 1
ATOM 1007 C CA . ALA A 1 124 ? -26.963 1.462 -0.771 1.00 76.00 124 ALA A CA 1
ATOM 1008 C C . ALA A 1 124 ? -26.753 1.712 0.731 1.00 76.00 124 ALA A C 1
ATOM 1010 O O . ALA A 1 124 ? -27.727 1.948 1.443 1.00 76.00 124 ALA A O 1
ATOM 1011 N N . ILE A 1 125 ? -25.504 1.694 1.221 1.00 80.56 125 ILE A N 1
ATOM 1012 C CA . ILE A 1 125 ? -25.215 1.838 2.654 1.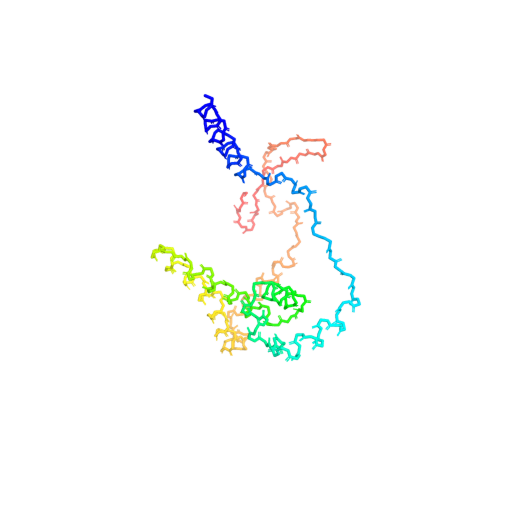00 80.56 125 ILE A CA 1
ATOM 1013 C C . ILE A 1 125 ? -25.624 3.216 3.174 1.00 80.56 125 ILE A C 1
ATOM 1015 O O . ILE A 1 125 ? -26.128 3.294 4.295 1.00 80.56 125 ILE A O 1
ATOM 1019 N N . PHE A 1 126 ? -25.506 4.265 2.350 1.00 80.94 126 PHE A N 1
ATOM 1020 C CA . PHE A 1 126 ? -25.856 5.639 2.718 1.00 80.94 126 PHE A CA 1
ATOM 1021 C C . PHE A 1 126 ? -27.320 5.813 3.136 1.00 80.94 126 PHE A C 1
ATOM 1023 O O . PHE A 1 126 ? -27.616 6.663 3.972 1.00 80.94 126 PHE A O 1
ATOM 1030 N N . PHE A 1 127 ? -28.227 4.973 2.631 1.00 83.75 127 PHE A N 1
ATOM 1031 C CA . PHE A 1 127 ? -29.652 5.020 2.976 1.00 83.75 127 PHE A CA 1
ATOM 1032 C C . PHE A 1 127 ? -30.033 4.093 4.139 1.00 83.75 127 PHE A C 1
ATOM 1034 O O . PHE A 1 127 ? -31.201 4.003 4.514 1.00 83.75 127 PHE A O 1
ATOM 1041 N N . THR A 1 128 ? -29.072 3.375 4.726 1.00 88.12 128 THR A N 1
ATOM 1042 C CA . THR A 1 128 ? -29.349 2.440 5.822 1.00 88.12 128 THR A CA 1
ATOM 1043 C C . THR A 1 128 ? -29.315 3.124 7.186 1.00 88.12 128 THR A C 1
ATOM 1045 O O . THR A 1 128 ? -28.503 4.012 7.449 1.00 88.12 128 THR A O 1
ATOM 1048 N N . LYS A 1 129 ? -30.103 2.594 8.130 1.00 92.44 129 LYS A N 1
ATOM 1049 C CA . LYS A 1 129 ? -30.048 2.978 9.554 1.00 92.44 129 LYS A CA 1
ATOM 1050 C C . LYS A 1 129 ? -28.652 2.831 10.179 1.00 92.44 129 LYS A C 1
ATOM 1052 O O . LYS A 1 129 ? -28.332 3.513 11.150 1.00 92.44 129 LYS A O 1
ATOM 1057 N N . HIS A 1 130 ? -27.821 1.940 9.635 1.00 88.25 130 HIS A N 1
ATOM 1058 C CA . HIS A 1 130 ? -26.448 1.737 10.092 1.00 88.25 130 HIS A CA 1
ATOM 1059 C C . HIS A 1 130 ? -25.563 2.936 9.745 1.00 88.25 130 HIS A C 1
ATOM 1061 O O . HIS A 1 130 ? -24.802 3.388 10.599 1.00 88.25 130 HIS A O 1
ATOM 1067 N N . PHE A 1 131 ? -25.711 3.499 8.542 1.00 88.75 131 PHE A N 1
ATOM 1068 C CA . PHE A 1 131 ? -25.000 4.718 8.166 1.00 88.75 131 PHE A CA 1
ATOM 1069 C C . PHE A 1 131 ? -25.501 5.932 8.951 1.00 88.75 131 PHE A C 1
ATOM 1071 O O . PHE A 1 131 ? -24.689 6.709 9.443 1.00 88.75 131 PHE A O 1
ATOM 1078 N N . THR A 1 132 ? -26.810 6.040 9.206 1.00 90.19 132 THR A N 1
ATOM 1079 C CA . THR A 1 132 ? -27.346 7.066 10.119 1.00 90.19 132 THR A CA 1
ATOM 1080 C C . THR A 1 132 ? -26.707 6.980 11.509 1.00 90.19 132 THR A C 1
ATOM 1082 O O . THR A 1 132 ? -26.287 7.996 12.058 1.00 90.19 132 THR A O 1
ATOM 1085 N N . ARG A 1 133 ? -26.560 5.772 12.074 1.00 95.25 133 ARG A N 1
ATOM 1086 C CA . ARG A 1 133 ? -25.876 5.576 13.363 1.00 95.25 133 ARG A CA 1
ATOM 1087 C C . ARG A 1 133 ? -24.389 5.932 13.298 1.00 95.25 133 ARG A C 1
ATOM 1089 O O . ARG A 1 133 ? -23.863 6.488 14.258 1.00 95.25 133 ARG A O 1
ATOM 1096 N N . TYR A 1 134 ? -23.714 5.630 12.192 1.00 92.06 134 TYR A N 1
ATOM 1097 C CA . TYR A 1 134 ? -22.333 6.058 11.970 1.00 92.06 134 TYR A CA 1
ATOM 1098 C C . TYR A 1 134 ? -22.207 7.589 11.977 1.00 92.06 134 TYR A C 1
ATOM 1100 O O . TYR A 1 134 ? -21.342 8.114 12.675 1.00 92.06 134 TYR A O 1
ATOM 1108 N N . LEU A 1 135 ? -23.099 8.305 11.281 1.00 92.81 135 LEU A N 1
ATOM 1109 C CA . LEU A 1 135 ? -23.107 9.771 11.259 1.00 92.81 135 LEU A CA 1
ATOM 1110 C C . LEU A 1 135 ? -23.340 10.369 12.653 1.00 92.81 135 LEU A C 1
ATOM 1112 O O . LEU A 1 135 ? -22.637 11.298 13.031 1.00 92.81 135 LEU A O 1
ATOM 1116 N N . GLN A 1 136 ? -24.249 9.792 13.445 1.00 93.25 136 GLN A N 1
ATOM 1117 C CA . GLN A 1 136 ? -24.471 10.202 14.840 1.00 93.25 136 GLN A CA 1
ATOM 1118 C C . GLN A 1 136 ? -23.191 10.103 15.686 1.00 93.25 136 GLN A C 1
ATOM 1120 O O . GLN A 1 136 ? -22.883 11.002 16.459 1.00 93.25 136 GLN A O 1
ATOM 1125 N N . TRP A 1 137 ? -22.411 9.030 15.532 1.00 91.62 137 TRP A N 1
ATOM 1126 C CA . TRP A 1 137 ? -21.136 8.886 16.243 1.00 91.62 137 TRP A CA 1
ATOM 1127 C C . TRP A 1 137 ? -20.033 9.796 15.701 1.00 91.62 137 TRP A C 1
ATOM 1129 O O . TRP A 1 137 ? -19.170 10.227 16.466 1.00 91.62 137 TRP A O 1
ATOM 1139 N N . MET A 1 138 ? -20.044 10.090 14.399 1.00 91.56 138 MET A N 1
ATOM 1140 C CA . MET A 1 138 ? -19.116 11.057 13.815 1.00 91.56 138 MET A CA 1
ATOM 1141 C C . MET A 1 138 ? -19.377 12.470 14.325 1.00 91.56 138 MET A C 1
ATOM 1143 O O . MET A 1 138 ? -18.417 13.168 14.634 1.00 91.56 138 MET A O 1
ATOM 1147 N N . ASP A 1 139 ? -20.642 12.852 14.492 1.00 92.25 139 ASP A N 1
ATOM 1148 C CA . ASP A 1 139 ? -21.024 14.119 15.114 1.00 92.25 139 ASP A CA 1
ATOM 1149 C C . ASP A 1 139 ? -20.478 14.228 16.542 1.00 92.25 139 ASP A C 1
ATOM 1151 O O . ASP A 1 139 ? -19.734 15.158 16.843 1.00 92.25 139 ASP A O 1
ATOM 1155 N N . VAL A 1 140 ? -20.709 13.208 17.379 1.00 89.56 140 VAL A N 1
ATOM 1156 C CA . VAL A 1 140 ? -20.123 13.147 18.728 1.00 89.56 140 VAL A CA 1
ATOM 1157 C C . VAL A 1 140 ? -18.605 13.298 18.660 1.00 89.56 140 VAL A C 1
ATOM 1159 O O . 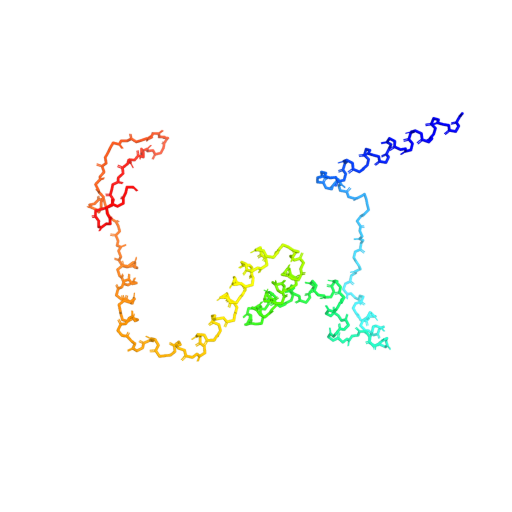VAL A 1 140 ? -18.037 14.120 19.369 1.00 89.56 140 VAL A O 1
ATOM 1162 N N . ARG A 1 141 ? -17.919 12.557 17.784 1.00 87.75 141 ARG A N 1
ATOM 1163 C CA . ARG A 1 141 ? -16.455 12.617 17.675 1.00 87.75 141 ARG A CA 1
ATOM 1164 C C . ARG A 1 141 ? -15.938 14.003 17.278 1.00 87.75 141 ARG A C 1
ATOM 1166 O O . ARG A 1 141 ? -14.910 14.416 17.804 1.00 87.75 141 ARG A O 1
ATOM 1173 N N . LEU A 1 142 ? -16.589 14.668 16.326 1.00 87.75 142 LEU A N 1
ATOM 1174 C CA . LEU A 1 142 ? -16.134 15.948 15.774 1.00 87.75 142 LEU A CA 1
ATOM 1175 C C . LEU A 1 142 ? -16.509 17.139 16.659 1.00 87.75 142 LEU A C 1
ATOM 1177 O O . LEU A 1 142 ? -15.735 18.086 16.743 1.00 87.75 142 LEU A O 1
ATOM 1181 N N . ASN A 1 143 ? -17.656 17.068 17.336 1.00 89.25 143 ASN A N 1
ATOM 1182 C CA . ASN A 1 143 ? -18.189 18.155 18.157 1.00 89.25 143 ASN A CA 1
ATOM 1183 C C . ASN A 1 143 ? -17.924 17.977 19.661 1.00 89.25 143 ASN A C 1
ATOM 1185 O O . ASN A 1 143 ? -18.357 18.804 20.464 1.00 89.25 143 ASN A O 1
ATOM 1189 N N . THR A 1 144 ? -17.191 16.934 20.073 1.00 86.81 144 THR A N 1
ATOM 1190 C CA . THR A 1 144 ? -16.730 16.815 21.464 1.00 86.81 144 THR A CA 1
ATOM 1191 C C . THR A 1 144 ? -15.603 17.810 21.722 1.00 86.81 144 THR A C 1
ATOM 1193 O O . THR A 1 144 ? -14.453 17.584 21.343 1.00 86.81 144 THR A O 1
ATOM 1196 N N . THR A 1 145 ? -15.922 18.882 22.437 1.00 89.75 145 THR A N 1
ATOM 1197 C CA . THR A 1 145 ? -14.924 19.784 23.018 1.00 89.75 145 THR A CA 1
ATOM 1198 C C . THR A 1 145 ? -14.537 19.264 24.396 1.00 89.75 145 THR A C 1
ATOM 1200 O O . THR A 1 145 ? -15.365 19.250 25.301 1.00 89.75 145 THR A O 1
ATOM 1203 N N . LEU A 1 146 ? -13.286 18.824 24.550 1.00 90.25 146 LEU A N 1
ATOM 1204 C CA . LEU A 1 146 ? -12.785 18.304 25.821 1.00 90.25 146 LEU A CA 1
ATOM 1205 C C . LEU A 1 146 ? -12.430 19.437 26.783 1.00 90.25 146 LEU A C 1
ATOM 1207 O O . LEU A 1 146 ? -11.742 20.394 26.430 1.00 90.25 146 LEU A O 1
ATOM 1211 N N . THR A 1 147 ? -12.856 19.273 28.025 1.00 92.94 147 THR A N 1
ATOM 1212 C CA . THR A 1 147 ? -12.615 20.178 29.145 1.00 92.94 147 THR A CA 1
ATOM 1213 C C . THR A 1 147 ? -12.148 19.380 30.361 1.00 92.94 147 THR A C 1
ATOM 1215 O O . THR A 1 147 ? -12.265 18.156 30.401 1.00 92.94 147 THR A O 1
ATOM 1218 N N . MET A 1 148 ? -11.627 20.053 31.391 1.00 91.56 148 MET A N 1
ATOM 1219 C CA . MET A 1 148 ? -11.162 19.360 32.603 1.00 91.56 148 MET A CA 1
ATOM 1220 C C . MET A 1 148 ? -12.277 18.591 33.327 1.00 91.56 148 MET A C 1
ATOM 1222 O O . MET A 1 148 ? -11.982 17.603 33.991 1.00 91.56 148 MET A O 1
ATOM 1226 N N . SER A 1 149 ? -13.547 18.987 33.179 1.00 93.19 149 SER A N 1
ATOM 1227 C CA . SER A 1 149 ? -14.677 18.264 33.779 1.00 93.19 149 SER A CA 1
ATOM 1228 C C . SER A 1 149 ? -14.941 16.899 33.150 1.00 93.19 149 SER A C 1
ATOM 1230 O O . SER A 1 149 ? -15.600 16.078 33.776 1.00 93.19 149 SER A O 1
ATOM 1232 N N . ASP A 1 150 ? -14.405 16.624 31.958 1.0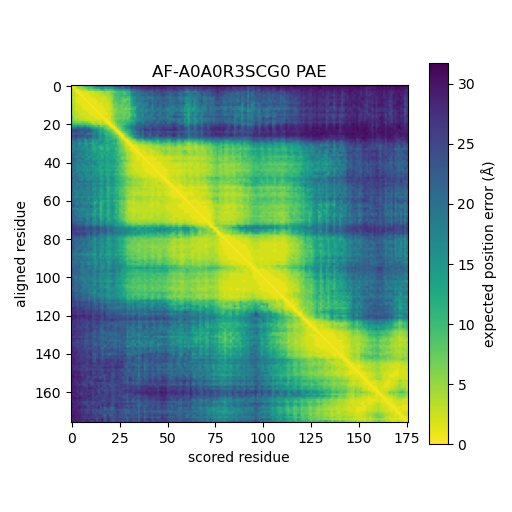0 93.38 150 ASP A N 1
ATOM 1233 C CA . ASP A 1 150 ? -14.555 15.327 31.287 1.00 93.38 150 ASP A CA 1
ATOM 1234 C C . ASP A 1 150 ? -13.586 14.265 31.832 1.00 93.38 150 ASP A C 1
ATOM 1236 O O . ASP A 1 150 ? -13.646 13.091 31.446 1.00 93.38 150 ASP A O 1
ATOM 1240 N N . PHE A 1 151 ? -12.693 14.665 32.744 1.00 95.88 151 PHE A N 1
ATOM 1241 C CA . PHE A 1 151 ? -11.644 13.826 33.301 1.00 95.88 151 PHE A CA 1
ATOM 1242 C C . PHE A 1 151 ? -11.722 13.755 34.826 1.00 95.88 151 PHE A C 1
ATOM 1244 O O . PHE A 1 151 ? -11.726 14.758 35.534 1.00 95.88 151 PHE A O 1
ATOM 1251 N N . SER A 1 152 ? -11.676 12.533 35.352 1.00 95.69 152 SER A N 1
ATOM 1252 C CA . SER A 1 152 ? -11.361 12.287 36.756 1.00 95.69 152 SER A CA 1
ATOM 1253 C C . SER A 1 152 ? -9.843 12.260 36.918 1.00 95.69 152 SER A C 1
ATOM 1255 O O . SER A 1 152 ? -9.174 11.270 36.601 1.00 95.69 152 SER A O 1
ATOM 1257 N N . VAL A 1 153 ? -9.288 13.385 37.360 1.00 94.50 153 VAL A N 1
ATOM 1258 C CA . VAL A 1 153 ? -7.847 13.565 37.561 1.00 94.50 153 VAL A CA 1
ATOM 1259 C C . VAL A 1 153 ? -7.417 12.928 38.888 1.00 94.50 153 VAL A C 1
ATOM 1261 O O . VAL A 1 153 ? -8.032 13.160 39.925 1.00 94.50 153 VAL A O 1
ATOM 1264 N N . HIS A 1 154 ? -6.372 12.100 38.846 1.00 93.75 154 HIS A N 1
ATOM 1265 C CA . HIS A 1 154 ? -5.797 11.392 39.994 1.00 93.75 154 HIS A CA 1
ATOM 1266 C C . HIS A 1 154 ? -4.454 12.030 40.397 1.00 93.75 154 HIS A C 1
ATOM 1268 O O . HIS A 1 154 ? -4.261 13.235 40.272 1.00 93.75 154 HIS A O 1
ATOM 1274 N N . ARG A 1 155 ? -3.507 11.237 40.916 1.00 93.06 155 ARG A N 1
ATOM 1275 C CA . ARG A 1 155 ? -2.188 11.721 41.341 1.00 93.06 155 ARG A CA 1
ATOM 1276 C C . ARG A 1 155 ? -1.275 12.079 40.163 1.00 93.06 155 ARG A C 1
ATOM 1278 O O . ARG A 1 155 ? -1.401 11.537 39.062 1.00 93.06 155 ARG A O 1
ATOM 1285 N N . ILE A 1 156 ? -0.286 12.917 40.460 1.00 95.50 156 ILE A N 1
ATOM 1286 C CA . ILE A 1 156 ? 0.827 13.248 39.565 1.00 95.50 156 ILE A CA 1
ATOM 1287 C C . ILE A 1 156 ? 1.696 12.005 39.348 1.00 95.50 156 ILE A C 1
ATOM 1289 O O . ILE A 1 156 ? 2.050 11.309 40.302 1.00 95.50 156 ILE A O 1
ATOM 1293 N N . ILE A 1 157 ? 2.046 11.746 38.092 1.00 95.69 157 ILE A N 1
ATOM 1294 C CA . ILE A 1 157 ? 2.925 10.648 37.670 1.00 95.69 157 ILE A CA 1
ATOM 1295 C C . ILE A 1 157 ? 4.291 11.135 37.173 1.00 95.69 157 ILE A C 1
ATOM 1297 O O . ILE A 1 157 ? 5.215 10.336 37.061 1.00 95.69 157 ILE A O 1
ATOM 1301 N N . GLY A 1 158 ? 4.453 12.437 36.923 1.00 95.62 158 GLY A N 1
ATOM 1302 C CA . GLY A 1 158 ? 5.735 13.026 36.538 1.00 95.62 158 GLY A CA 1
ATOM 1303 C C . GLY A 1 158 ? 5.744 14.550 36.646 1.00 95.62 158 GLY A C 1
AT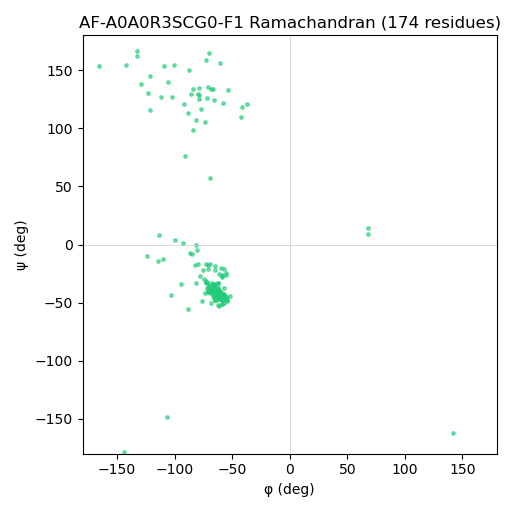OM 1304 O O . GLY A 1 158 ? 4.696 15.187 36.548 1.00 95.62 158 GLY A O 1
ATOM 1305 N N . ARG A 1 159 ? 6.933 15.130 36.846 1.00 96.62 159 ARG A N 1
ATOM 1306 C CA . ARG A 1 159 ? 7.169 16.583 36.898 1.00 96.62 159 ARG A CA 1
ATOM 1307 C C . ARG A 1 159 ? 8.310 16.967 35.962 1.00 96.62 159 ARG A C 1
ATOM 1309 O O . ARG A 1 159 ? 9.322 16.271 35.924 1.00 96.62 159 ARG A O 1
ATOM 1316 N N . GLY A 1 160 ? 8.156 18.071 35.238 1.00 94.25 160 GLY A N 1
ATOM 1317 C CA . GLY A 1 160 ? 9.176 18.628 34.349 1.00 94.25 160 GLY A CA 1
ATOM 1318 C C . GLY A 1 160 ? 9.170 20.157 34.356 1.00 94.25 160 GLY A C 1
ATOM 1319 O O . GLY A 1 160 ? 8.383 20.781 35.060 1.00 94.25 160 GLY A O 1
ATOM 1320 N N . GLY A 1 161 ? 10.039 20.774 33.549 1.00 94.38 161 GLY A N 1
ATOM 1321 C CA . GLY A 1 161 ? 10.219 22.235 33.532 1.00 94.38 161 GLY A CA 1
ATOM 1322 C C . GLY A 1 161 ? 9.001 23.050 33.069 1.00 94.38 161 GLY A C 1
ATOM 1323 O O . GLY A 1 161 ? 8.926 24.234 33.372 1.00 94.38 161 GLY A O 1
ATOM 1324 N N . PHE A 1 162 ? 8.041 22.426 32.376 1.00 93.06 162 PHE A N 1
ATOM 1325 C CA . PHE A 1 162 ? 6.840 23.081 31.834 1.00 93.06 162 PHE A CA 1
ATOM 1326 C C . PHE A 1 162 ? 5.529 22.624 32.495 1.00 93.06 162 PHE A C 1
ATOM 1328 O O . PHE A 1 162 ? 4.454 22.982 32.020 1.00 93.06 162 PHE A O 1
ATOM 1335 N N . GLY A 1 163 ? 5.595 21.834 33.574 1.00 94.00 163 GLY A N 1
ATOM 1336 C CA . GLY A 1 163 ? 4.409 21.415 34.322 1.00 94.00 163 GLY A CA 1
ATOM 1337 C C . GLY A 1 163 ? 4.446 19.975 34.827 1.00 94.00 163 GLY A C 1
ATOM 1338 O O . GLY A 1 163 ? 5.498 19.335 34.923 1.00 94.00 163 GLY A O 1
ATOM 1339 N N . GLU A 1 164 ? 3.261 19.476 35.168 1.00 96.19 164 GLU A N 1
ATOM 1340 C CA . GLU A 1 164 ? 3.052 18.178 35.802 1.00 96.19 164 GLU A CA 1
ATOM 1341 C C . GLU A 1 164 ? 2.147 17.297 34.940 1.00 96.19 164 GLU A C 1
ATOM 1343 O O . GLU A 1 164 ? 1.206 17.770 34.303 1.00 96.19 164 GLU A O 1
ATOM 1348 N N . VAL A 1 165 ? 2.424 15.996 34.941 1.00 95.50 165 VAL A N 1
ATOM 1349 C CA . VAL A 1 165 ? 1.604 14.997 34.255 1.00 95.50 165 VAL A CA 1
ATOM 1350 C C . VAL A 1 165 ? 0.756 14.279 35.291 1.00 95.50 165 VAL A C 1
ATOM 1352 O O . VAL A 1 165 ? 1.290 13.733 36.259 1.00 95.50 165 VAL A O 1
ATOM 1355 N N . TYR A 1 166 ? -0.554 14.244 35.071 1.00 96.19 166 TYR A N 1
ATOM 1356 C CA . TYR A 1 166 ? -1.513 13.572 35.941 1.00 96.19 166 TYR A CA 1
ATOM 1357 C C . TYR A 1 166 ? -1.999 12.274 35.297 1.00 96.19 166 TYR A C 1
ATOM 1359 O O . TYR A 1 166 ? -2.288 12.240 34.102 1.00 96.19 166 TYR A O 1
ATOM 1367 N N . GLY A 1 167 ? -2.142 11.214 36.095 1.00 95.06 167 GLY A N 1
ATOM 1368 C CA . GLY A 1 167 ? -2.999 10.100 35.690 1.00 95.06 167 GLY A CA 1
ATOM 1369 C C . GLY A 1 167 ? -4.450 10.575 35.706 1.00 95.06 167 GLY A C 1
ATOM 1370 O O . GLY A 1 167 ? 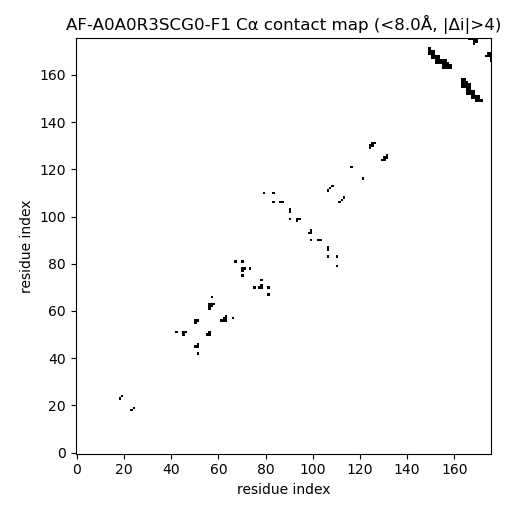-4.865 11.223 36.666 1.00 95.06 167 GLY A O 1
ATOM 1371 N N . CYS A 1 168 ? -5.233 10.288 34.671 1.00 95.31 168 CYS A N 1
ATOM 1372 C CA . CYS A 1 168 ? -6.640 10.676 34.636 1.00 95.31 168 CYS A CA 1
ATOM 1373 C C . CYS A 1 168 ? -7.493 9.590 33.987 1.00 95.31 168 CYS A C 1
ATOM 1375 O O . CYS A 1 168 ? -7.000 8.798 33.197 1.00 95.31 168 CYS A O 1
ATOM 1377 N N . ARG A 1 169 ? -8.778 9.551 34.338 1.00 95.50 169 ARG A N 1
ATOM 1378 C CA . ARG A 1 169 ? -9.769 8.675 33.713 1.00 95.50 169 ARG A CA 1
ATOM 1379 C C . ARG A 1 169 ? -10.750 9.523 32.928 1.00 95.50 169 ARG A C 1
ATOM 1381 O O . ARG A 1 169 ? -11.360 10.417 33.513 1.00 95.50 169 ARG A O 1
ATOM 1388 N N . LYS A 1 170 ? -10.962 9.231 31.650 1.00 95.25 170 LYS A N 1
ATOM 1389 C CA . LYS A 1 170 ? -12.016 9.894 30.875 1.00 95.25 170 LYS A CA 1
ATOM 1390 C C . LYS A 1 170 ? -13.382 9.388 31.343 1.00 95.25 170 LYS A C 1
ATOM 1392 O O . LYS A 1 170 ? -13.600 8.177 31.394 1.00 95.25 170 LYS A O 1
ATOM 1397 N N . LEU A 1 171 ? -14.287 10.287 31.717 1.00 92.81 171 LEU A N 1
ATOM 1398 C CA . LEU A 1 171 ? -15.540 9.920 32.387 1.00 92.81 171 LEU A CA 1
ATOM 1399 C C . LEU A 1 171 ? -16.529 9.190 31.471 1.00 92.81 171 LEU A C 1
ATOM 1401 O O . LEU A 1 171 ? -17.207 8.269 31.916 1.00 92.81 171 LEU A O 1
ATOM 1405 N N . ASP A 1 172 ? -16.580 9.560 30.193 1.00 90.56 172 ASP A N 1
ATOM 1406 C CA . ASP A 1 172 ? -17.536 9.011 29.223 1.00 90.56 172 ASP A CA 1
ATOM 1407 C C . ASP A 1 172 ? -17.267 7.542 28.842 1.00 90.56 172 ASP A C 1
ATOM 1409 O O . ASP A 1 172 ? -18.183 6.757 28.620 1.00 90.56 172 ASP A O 1
ATOM 1413 N N . SER A 1 173 ? -15.993 7.169 28.769 1.00 89.75 173 SER A N 1
ATOM 1414 C CA . SER A 1 173 ? -15.507 5.880 28.268 1.00 89.75 173 SER A CA 1
ATOM 1415 C C . SER A 1 173 ? -14.848 5.047 29.358 1.00 89.75 173 SER A C 1
ATOM 1417 O O . SER A 1 173 ? -14.601 3.857 29.171 1.00 89.75 173 SER A O 1
ATOM 1419 N N . GLY A 1 174 ? -14.529 5.666 30.494 1.00 88.88 174 GLY A N 1
ATOM 1420 C CA . GLY A 1 174 ? -13.875 5.025 31.619 1.00 88.88 174 GLY A CA 1
ATOM 1421 C C . GLY A 1 174 ? -12.427 4.608 31.359 1.00 88.88 174 GLY A C 1
ATOM 1422 O O . GLY A 1 174 ? -11.876 3.906 32.208 1.00 88.88 174 GLY A O 1
ATOM 1423 N N . LYS A 1 175 ? -11.820 5.010 30.233 1.00 91.62 175 LYS A N 1
ATOM 1424 C CA . LYS A 1 175 ? -10.411 4.731 29.922 1.00 91.62 175 LYS A CA 1
ATOM 1425 C C . LYS A 1 175 ? -9.482 5.554 30.817 1.00 91.62 175 LYS A C 1
ATOM 1427 O O . LYS A 1 175 ? -9.737 6.741 31.022 1.00 91.62 175 LYS A O 1
ATOM 1432 N N . MET A 1 176 ? -8.449 4.891 31.335 1.00 86.94 176 MET A N 1
ATOM 1433 C CA . MET A 1 176 ? -7.316 5.476 32.067 1.00 86.94 176 MET A CA 1
ATOM 1434 C C . MET A 1 176 ? -6.194 5.868 31.108 1.00 86.94 176 MET A C 1
ATOM 1436 O O . MET A 1 176 ? -6.132 5.247 30.020 1.00 86.94 176 MET A O 1
#

InterPro domains:
  IPR011009 Protein kinase-like domain superfamily [SSF56112] (130-175)
  IPR016137 RGS domain [PF00615] (53-119)
  IPR016137 RGS domain [PS50132] (53-115)
  IPR036305 RGS domain superfamily [SSF48097] (32-121)
  IPR044926 RGS, subdomain 2 [G3DSA:1.10.167.10] (114-142)

Mean predicted aligned error: 14.57 Å

Sequence (176 aa):
MSDLEAVLADVSYLIAMEKSKTVATKAPKKNMIPDSSIRSVMMTYLKRQGKISFENIFQERLGFIFFIKFCKSQDSSDVQLVEFYEAIKDFELIDSEPERAKEAKRIYDTYIMKELLSKKYVNAIFFTKHFTRYLQWMDVRLNTTLTMSDFSVHRIIGRGGFGEVYGCRKLDSGKM

Foldseek 3Di:
DVVVVVVVVVVVVVVVVVQVVPDDPPDPDDDDDDDPVVCVVVVVVCVVVVCPDP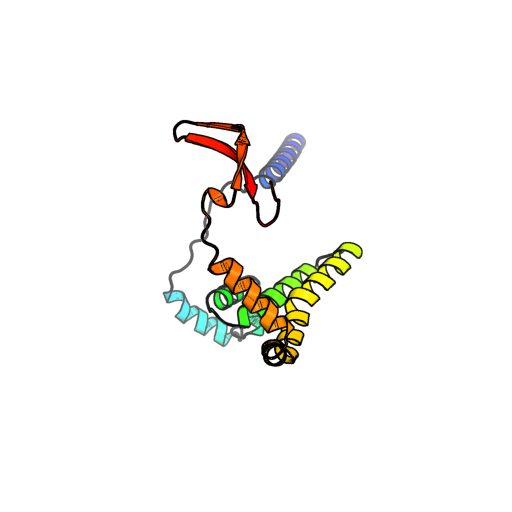VNLCPDPVSVVVVLVVVVVPPDPCNLVNVLVVLVVVLVPDPDPVVSVVSVVVSCVPRPVCVVCCVPPVVVVCPDPVVVVVVVVVCCVVPDDDDPVQKDWDDWPDADPVGTDTDIAGNVVRRD

pLDDT: mean 86.74, std 9.61, range [59.22, 96.62]

Secondary structure (DSSP, 8-state):
-HHHHHHHHHHHHHHHHHHHTSS----S-PPPPPPTTHHHHHHHHHHHTT--SHHHHHHSHHHHHHHHHHHHHS-STHHHHHHHHHHHHHHHT---HHHHHHHHHHHIIIIIIHHHHHHHHHHHHTTSHHHHHHHHHHHHHHH----GGGEEEEEEEEEETTEEEEEEEETTT---

Organism: Hymenolepis diminuta (NCBI:txid6216)

Nearest PDB structures (foldseek):
  8jpc-assembly1_G  TM=5.879E-01  e=9.417E-13  Bos taurus
  6u7c-assembly1_A  TM=5.822E-01  e=5.186E-11  Homo sapiens
  5wg3-assembly1_A  TM=5.803E-01  e=4.566E-11  Homo sapiens
  4mk0-assembly1_A  TM=5.838E-01  e=8.096E-11  Homo sapiens
  5he1-assembly1_A  TM=5.777E-01  e=1.044E-10  Homo sapiens

Radius of gyration: 29.57 Å; Cα contacts (8 Å, |Δi|>4): 84; chains: 1; bounding box: 86×45×76 Å